Protein AF-A0A925B7S8-F1 (afdb_monomer_lite)

Sequence (198 aa):
WIGGLGAGPVTLLVLQPADHPNYRPFAVASGPEALVQRVAASCPTGVMVVTFHKDDVFAEPLKASIQHDFPNVVFPPQPLQSGLSELMVGLVDRVVTFSSNAGFTAMLQGTPVTTLGSARYSALADHLRTCERNGAAHRAIRRNLLAFFSNGYLNDLNRLLTVPGHFTACLARDGDRMDGYCDFERWTPGAAAAQLHV

Foldseek 3Di:
DLVPQDDWAEEEEEEEDLPPPLCVVPSPPDGVLVVLVVVLVVPLTAAYEYAYEAPRDDDPVSVVVSCVVRVSYDYDPPVCRYDNLLVCLLVGQAYEYAADVSQVSNLLVLRQYDHPGDHLCNQVSVVLVVCVVPVVVSVVVSVLVVVLCVLPLDDDPCCLVPPPDRVVVVVVVDPDDPSPSRRCNPDDSVVSVVVSVD

Radius of gyration: 18.53 Å; chains: 1; bounding box: 45×41×46 Å

pLDDT: mean 80.26, std 17.51, range [37.72, 97.88]

Structure (mmCIF, N/CA/C/O backbone):
data_AF-A0A925B7S8-F1
#
_entry.id   AF-A0A925B7S8-F1
#
loop_
_atom_site.group_PDB
_atom_site.id
_atom_site.type_symbol
_atom_site.label_atom_id
_atom_site.label_alt_id
_atom_site.label_comp_id
_atom_site.label_asym_id
_atom_site.label_entity_id
_atom_site.label_seq_id
_atom_site.pdbx_PDB_ins_code
_atom_site.Cartn_x
_atom_site.Cartn_y
_atom_site.Cartn_z
_atom_site.occupancy
_atom_site.B_iso_or_equiv
_atom_site.auth_seq_id
_atom_site.auth_comp_id
_atom_site.auth_asym_id
_atom_site.auth_atom_id
_atom_site.pdbx_PDB_model_num
ATOM 1 N N . TRP A 1 1 ? 3.255 -4.570 17.979 1.00 92.62 1 TRP A N 1
ATOM 2 C CA . TRP A 1 1 ? 2.372 -3.389 17.919 1.00 92.62 1 TRP A CA 1
ATOM 3 C C . TRP A 1 1 ? 1.125 -3.671 17.085 1.00 92.62 1 TRP A C 1
ATOM 5 O O . TRP A 1 1 ? 0.072 -3.745 17.695 1.00 92.62 1 TRP A O 1
ATOM 15 N N . ILE A 1 2 ? 1.222 -3.942 15.769 1.00 93.00 2 ILE A N 1
ATOM 16 C CA . ILE A 1 2 ? 0.045 -4.247 14.914 1.00 93.00 2 ILE A CA 1
ATOM 17 C C . ILE A 1 2 ? -0.831 -5.374 15.484 1.00 93.00 2 ILE A C 1
ATOM 19 O O . ILE A 1 2 ? -2.035 -5.198 15.608 1.00 93.00 2 ILE A O 1
ATOM 23 N N . GLY A 1 3 ? -0.232 -6.479 15.946 1.00 91.44 3 GLY A N 1
ATOM 24 C CA . GLY A 1 3 ? -0.983 -7.579 16.574 1.00 91.44 3 GLY A CA 1
ATOM 25 C C . GLY A 1 3 ? -1.747 -7.216 17.861 1.00 91.44 3 GLY A C 1
ATOM 26 O O . GLY A 1 3 ? -2.502 -8.037 18.361 1.00 91.44 3 GLY A O 1
ATOM 27 N N . GLY A 1 4 ? -1.558 -6.009 18.407 1.00 92.81 4 GLY A N 1
ATOM 28 C CA . GLY A 1 4 ? -2.318 -5.482 19.542 1.00 92.81 4 GLY A CA 1
ATOM 29 C C . GLY A 1 4 ? -3.489 -4.570 19.155 1.00 92.81 4 GLY A C 1
ATOM 30 O O . GLY A 1 4 ? -4.170 -4.084 20.051 1.00 92.81 4 GLY A O 1
ATOM 31 N N . LEU A 1 5 ? -3.729 -4.312 17.861 1.00 91.69 5 LEU A N 1
ATOM 32 C CA . LEU A 1 5 ? -4.772 -3.387 17.385 1.00 91.69 5 LEU A CA 1
ATOM 33 C C . LEU A 1 5 ? -6.197 -3.983 17.401 1.00 91.69 5 LEU A C 1
ATOM 35 O O . LEU A 1 5 ? -7.156 -3.271 17.119 1.00 91.69 5 LEU A O 1
ATOM 39 N N . GLY A 1 6 ? -6.351 -5.261 17.764 1.00 86.44 6 GLY A N 1
ATOM 40 C CA . GLY A 1 6 ? -7.643 -5.942 17.903 1.00 86.44 6 GLY A CA 1
ATOM 41 C C . GLY A 1 6 ? -7.849 -7.083 16.902 1.00 86.44 6 GLY A C 1
ATOM 42 O O . GLY A 1 6 ? -6.962 -7.410 16.122 1.00 86.44 6 GLY A O 1
ATOM 43 N N . ALA A 1 7 ? -9.029 -7.710 16.945 1.00 79.31 7 ALA A N 1
ATOM 44 C CA . ALA A 1 7 ? -9.360 -8.912 16.165 1.00 79.31 7 ALA A CA 1
ATOM 45 C C . ALA A 1 7 ? -9.930 -8.629 14.755 1.00 79.31 7 ALA A C 1
ATOM 47 O O . ALA A 1 7 ? -10.476 -9.526 14.117 1.00 79.31 7 ALA A O 1
ATOM 48 N N . GLY A 1 8 ? -9.858 -7.383 14.280 1.00 91.94 8 GLY A N 1
ATOM 49 C CA . GLY A 1 8 ? -10.389 -6.977 12.976 1.00 91.94 8 GLY A CA 1
ATOM 50 C C . GLY A 1 8 ? -9.332 -6.966 11.868 1.00 91.94 8 GLY A C 1
ATOM 51 O O . GLY A 1 8 ? -8.139 -6.984 12.167 1.00 91.94 8 GLY A O 1
ATOM 52 N N . PRO A 1 9 ? -9.758 -6.882 10.593 1.00 95.75 9 PRO A N 1
ATOM 53 C CA . PRO A 1 9 ? -8.829 -6.739 9.483 1.00 95.75 9 PRO A CA 1
ATOM 54 C C . PRO A 1 9 ? -8.049 -5.425 9.594 1.00 95.75 9 PRO A C 1
ATOM 56 O O . PRO A 1 9 ? -8.618 -4.377 9.913 1.00 95.75 9 PRO A O 1
ATOM 59 N N . VAL A 1 10 ? -6.758 -5.474 9.293 1.00 97.19 10 VAL A N 1
ATOM 60 C CA . VAL A 1 10 ? -5.848 -4.333 9.305 1.00 97.19 10 VAL A CA 1
ATOM 61 C C . VAL A 1 10 ? -5.552 -3.900 7.874 1.00 97.19 10 VAL A C 1
ATOM 63 O O . VAL A 1 10 ? -5.037 -4.664 7.058 1.00 97.19 10 VAL A O 1
ATOM 66 N N . THR A 1 11 ? -5.861 -2.645 7.570 1.00 97.69 11 THR A N 1
ATOM 67 C CA . THR A 1 11 ? -5.523 -1.991 6.304 1.00 97.69 11 THR A CA 1
ATOM 68 C C . THR A 1 11 ? -4.345 -1.057 6.521 1.00 97.69 11 THR A C 1
ATOM 70 O O . THR A 1 11 ? -4.421 -0.169 7.363 1.00 97.69 11 THR A O 1
ATOM 73 N N . LEU A 1 12 ? -3.273 -1.210 5.751 1.00 97.88 12 LEU A N 1
ATOM 74 C CA . LEU A 1 12 ? -2.170 -0.252 5.727 1.00 97.88 12 LEU A CA 1
ATOM 75 C C . LEU A 1 12 ? -2.395 0.773 4.615 1.00 97.88 12 LEU A C 1
ATOM 77 O O . LEU A 1 12 ? -2.345 0.418 3.440 1.00 97.88 12 LEU A O 1
ATOM 81 N N . LEU A 1 13 ? -2.607 2.037 4.970 1.00 97.44 13 LEU A N 1
ATOM 82 C CA . LEU A 1 13 ? -2.601 3.156 4.035 1.00 97.44 13 LEU A CA 1
ATOM 83 C C . LEU A 1 13 ? -1.202 3.775 3.985 1.00 97.44 13 LEU A C 1
ATOM 85 O O . LEU A 1 13 ? -0.749 4.373 4.960 1.00 97.44 13 LEU A O 1
ATOM 89 N N . VAL A 1 14 ? -0.545 3.661 2.832 1.00 96.38 14 VAL A N 1
ATOM 90 C CA . VAL A 1 14 ? 0.797 4.211 2.609 1.00 96.38 14 VAL A CA 1
ATOM 91 C C . VAL A 1 14 ? 0.699 5.533 1.858 1.00 96.38 14 VAL A C 1
ATOM 93 O O . VAL A 1 14 ? 0.420 5.543 0.652 1.00 96.38 14 VAL A O 1
ATOM 96 N N . LEU A 1 15 ? 0.954 6.633 2.569 1.00 94.44 15 LEU A N 1
ATOM 97 C CA . LEU A 1 15 ? 1.010 7.980 2.005 1.00 94.44 15 LEU A CA 1
ATOM 98 C C . LEU A 1 15 ? 2.371 8.254 1.345 1.00 94.44 15 LEU A C 1
ATOM 100 O O . LEU A 1 15 ? 3.395 7.681 1.716 1.00 94.44 15 LEU A O 1
ATOM 104 N N . GLN A 1 16 ? 2.372 9.148 0.358 1.00 89.31 16 GLN A N 1
ATOM 105 C CA . GLN A 1 16 ? 3.572 9.707 -0.273 1.00 89.31 16 GLN A CA 1
ATOM 106 C C . GLN A 1 16 ? 3.535 11.245 -0.151 1.00 89.31 16 GLN A C 1
ATOM 108 O O . GLN A 1 16 ? 2.485 11.777 0.231 1.00 89.31 16 GLN A O 1
ATOM 113 N N . PRO A 1 17 ? 4.633 11.956 -0.471 1.00 87.44 17 PRO A N 1
ATOM 114 C CA . PRO A 1 17 ? 4.663 13.415 -0.429 1.00 87.44 17 PRO A CA 1
ATOM 115 C C . PRO A 1 17 ? 3.527 14.025 -1.260 1.00 87.44 17 PRO A C 1
ATOM 117 O O . PRO A 1 17 ? 3.200 13.522 -2.339 1.00 87.44 17 PRO A O 1
ATOM 120 N N . ALA A 1 18 ? 2.925 15.113 -0.778 1.00 82.25 18 ALA A N 1
ATOM 121 C CA . ALA A 1 18 ? 1.794 15.759 -1.453 1.00 82.25 18 ALA A CA 1
ATOM 122 C C . ALA A 1 18 ? 2.158 16.318 -2.842 1.00 82.25 18 ALA A C 1
ATOM 124 O O . ALA A 1 18 ? 1.307 16.407 -3.727 1.00 82.25 18 ALA A O 1
ATOM 125 N N . ASP A 1 19 ? 3.426 16.676 -3.036 1.00 79.94 19 ASP A N 1
ATOM 126 C CA . ASP A 1 19 ? 4.000 17.192 -4.278 1.00 79.94 19 ASP A CA 1
ATOM 127 C C . ASP A 1 19 ? 4.479 16.085 -5.234 1.00 79.94 19 ASP A C 1
ATOM 129 O O . ASP A 1 19 ? 4.920 16.374 -6.352 1.00 79.94 19 ASP A O 1
ATOM 133 N N . HIS A 1 20 ? 4.365 14.811 -4.836 1.00 77.31 20 HIS A N 1
ATOM 134 C CA . HIS A 1 20 ? 4.830 13.692 -5.642 1.00 77.31 20 HIS A CA 1
ATOM 135 C C . HIS A 1 20 ? 4.123 13.685 -7.015 1.00 77.31 20 HIS A C 1
ATOM 137 O O . HIS A 1 20 ? 2.891 13.723 -7.067 1.00 77.31 20 HIS A O 1
ATOM 143 N N . PRO A 1 21 ? 4.845 13.570 -8.151 1.00 73.50 21 PRO A N 1
ATOM 144 C CA . PRO A 1 21 ? 4.262 13.694 -9.493 1.00 73.50 21 PRO A CA 1
ATOM 145 C C . PRO A 1 21 ? 3.065 12.776 -9.747 1.00 73.50 21 PRO A C 1
ATOM 147 O O . PRO A 1 21 ? 2.105 13.174 -10.401 1.00 73.50 21 PRO A O 1
ATOM 150 N N . ASN A 1 22 ? 3.095 11.572 -9.175 1.00 69.50 22 ASN A N 1
ATOM 151 C CA . ASN A 1 22 ? 2.003 10.610 -9.307 1.00 69.50 22 ASN A CA 1
ATOM 152 C C . ASN A 1 22 ? 0.708 11.096 -8.658 1.00 69.50 22 ASN A C 1
ATOM 154 O O . ASN A 1 22 ? -0.356 10.745 -9.143 1.00 69.50 22 ASN A O 1
ATOM 158 N N . TYR A 1 23 ? 0.763 11.950 -7.634 1.00 68.12 23 TYR A N 1
ATOM 159 C CA . TYR A 1 23 ? -0.445 12.523 -7.059 1.00 68.12 23 TYR A CA 1
ATOM 160 C C . TYR A 1 23 ? -1.114 13.517 -8.014 1.00 68.12 23 TYR A C 1
ATOM 162 O O . TYR A 1 23 ? -2.312 13.703 -7.880 1.00 68.12 23 TYR A O 1
ATOM 170 N N . ARG A 1 24 ? -0.427 14.117 -9.002 1.00 65.06 24 ARG A N 1
ATOM 171 C CA . ARG A 1 24 ? -0.949 15.230 -9.835 1.00 65.06 24 ARG A CA 1
ATOM 172 C C . ARG A 1 24 ? -2.362 15.050 -10.416 1.00 65.06 24 ARG A C 1
ATOM 174 O O . ARG A 1 24 ? -3.105 16.024 -10.364 1.00 65.06 24 ARG A O 1
ATOM 181 N N . PRO A 1 25 ? -2.793 13.873 -10.911 1.00 61.59 25 PRO A N 1
ATOM 182 C CA . PRO A 1 25 ? -4.165 13.694 -11.397 1.00 61.59 25 PRO A CA 1
ATOM 183 C C . PRO A 1 25 ? -5.234 13.788 -10.289 1.00 61.59 25 PRO A C 1
ATOM 185 O O . PRO A 1 25 ? -6.393 14.060 -10.579 1.00 61.59 25 PRO A O 1
ATOM 188 N N . PHE A 1 26 ? -4.849 13.582 -9.024 1.00 57.34 26 PHE A N 1
ATOM 189 C C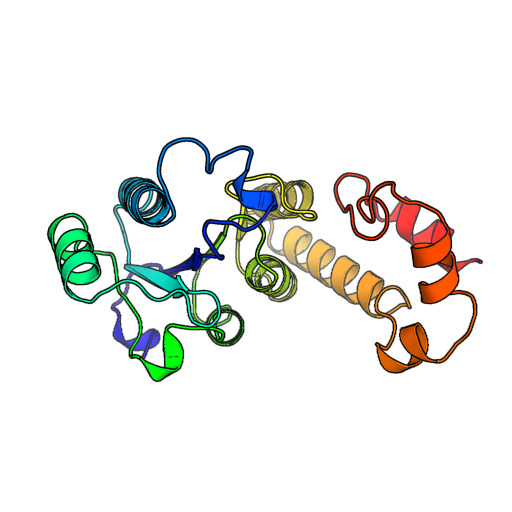A . PHE A 1 26 ? -5.709 13.625 -7.831 1.00 57.34 26 PHE A CA 1
ATOM 190 C C . PHE A 1 26 ? -5.383 14.780 -6.859 1.00 57.34 26 PHE A C 1
ATOM 192 O O . PHE A 1 26 ? -6.232 15.159 -6.056 1.00 57.34 26 PHE A O 1
ATOM 199 N N . ALA A 1 27 ? -4.168 15.333 -6.905 1.00 51.81 27 ALA A N 1
ATOM 200 C CA . ALA A 1 27 ? -3.621 16.300 -5.951 1.00 51.81 27 ALA A CA 1
ATOM 201 C C . ALA A 1 27 ? -4.224 17.690 -6.092 1.00 51.81 27 ALA A C 1
ATOM 203 O O . ALA A 1 27 ? -4.135 18.472 -5.153 1.00 51.81 27 ALA A O 1
ATOM 204 N N . VAL A 1 28 ? -4.845 18.008 -7.229 1.00 50.12 28 VAL A N 1
ATOM 205 C CA . VAL A 1 28 ? -5.298 19.380 -7.487 1.00 50.12 28 VAL A CA 1
ATOM 206 C C . VAL A 1 28 ? -6.435 19.810 -6.544 1.00 50.12 28 VAL A C 1
ATOM 208 O O . VAL A 1 28 ? -6.689 21.004 -6.446 1.00 50.12 28 VAL A O 1
ATOM 211 N N . ALA A 1 29 ? -7.081 18.902 -5.793 1.00 57.12 29 ALA A N 1
ATOM 212 C CA . ALA A 1 29 ? -8.242 19.281 -4.980 1.00 57.12 29 ALA A CA 1
ATOM 213 C C . ALA A 1 29 ? -8.144 19.110 -3.450 1.00 57.12 29 ALA A C 1
ATOM 215 O O . ALA A 1 29 ? -8.884 19.816 -2.771 1.00 57.12 29 ALA A O 1
ATOM 216 N N . SER A 1 30 ? -7.337 18.201 -2.869 1.00 69.38 30 SER A N 1
ATOM 217 C CA . SER A 1 30 ? -7.646 17.806 -1.472 1.00 69.38 30 SER A CA 1
ATOM 218 C C . SER A 1 30 ? -6.530 17.271 -0.548 1.00 69.38 30 SER A C 1
ATOM 220 O O . SER A 1 30 ? -6.845 16.873 0.567 1.00 69.38 30 SER A O 1
ATOM 222 N N . GLY A 1 31 ? -5.255 17.246 -0.950 1.00 84.12 31 GLY A N 1
ATOM 223 C CA . GLY A 1 31 ? -4.144 16.869 -0.048 1.00 84.12 31 GLY A CA 1
ATOM 224 C C . GLY A 1 31 ? -4.143 15.408 0.475 1.00 84.12 31 GLY A C 1
ATOM 225 O O . GLY A 1 31 ? -5.063 14.627 0.194 1.00 84.12 31 GLY A O 1
ATOM 226 N N . PRO A 1 32 ? -3.085 14.976 1.198 1.00 88.31 32 PRO A N 1
ATOM 227 C CA . PRO A 1 32 ? -3.001 13.641 1.808 1.00 88.31 32 PRO A CA 1
ATOM 228 C C . PRO A 1 32 ? -4.044 13.385 2.907 1.00 88.31 32 PRO A C 1
ATOM 230 O O . PRO A 1 32 ? -4.465 12.248 3.107 1.00 88.31 32 PRO A O 1
ATOM 233 N N . GLU A 1 33 ? -4.497 14.416 3.612 1.00 91.88 33 GLU A N 1
ATOM 234 C CA . GLU A 1 33 ? -5.500 14.331 4.673 1.00 91.88 33 GLU A CA 1
ATOM 235 C C . GLU A 1 33 ? -6.867 13.884 4.142 1.00 91.88 33 GLU A C 1
ATOM 237 O O . GLU A 1 33 ? -7.449 12.936 4.675 1.00 91.88 33 GLU A O 1
ATOM 242 N N . ALA A 1 34 ? -7.343 14.449 3.028 1.00 90.00 34 ALA A N 1
ATOM 243 C CA . ALA A 1 34 ? -8.596 14.000 2.425 1.00 90.00 34 ALA A CA 1
ATOM 244 C C . ALA A 1 34 ? -8.479 12.588 1.841 1.00 90.00 34 ALA A C 1
ATOM 246 O O . ALA A 1 34 ? -9.476 11.873 1.719 1.00 90.00 34 ALA A O 1
ATOM 247 N N . LEU A 1 35 ? -7.265 12.153 1.481 1.00 89.69 35 LEU A N 1
ATOM 248 C CA . LEU A 1 35 ? -7.021 10.764 1.107 1.00 89.69 35 LEU A CA 1
ATOM 249 C C . LEU A 1 35 ? -7.276 9.835 2.295 1.00 89.69 35 LEU A C 1
ATOM 251 O O . LEU A 1 35 ? -8.009 8.862 2.136 1.00 89.69 35 LEU A O 1
ATOM 255 N N . VAL A 1 36 ? -6.731 10.161 3.472 1.00 94.75 36 VAL A N 1
ATOM 256 C CA . VAL A 1 36 ? -6.973 9.395 4.702 1.00 94.75 36 VAL A CA 1
ATOM 257 C C . VAL A 1 36 ? -8.465 9.336 5.005 1.00 94.75 36 VAL A C 1
ATOM 259 O O . VAL A 1 36 ? -9.000 8.243 5.155 1.00 94.75 36 VAL A O 1
ATOM 262 N N . GLN A 1 37 ? -9.154 10.478 5.011 1.00 94.19 37 GLN A N 1
ATOM 263 C CA . GLN A 1 37 ? -10.590 10.545 5.310 1.00 94.19 37 GLN A CA 1
ATOM 264 C C . GLN A 1 37 ? -11.429 9.716 4.325 1.00 94.19 37 GLN A C 1
ATOM 266 O O . GLN A 1 37 ? -12.294 8.939 4.727 1.00 94.19 37 GLN A O 1
ATOM 271 N N . ARG A 1 38 ? -11.138 9.812 3.023 1.00 91.88 38 ARG A N 1
ATOM 272 C CA . ARG A 1 38 ? -11.833 9.043 1.981 1.00 91.88 38 ARG A CA 1
ATOM 273 C C . ARG A 1 38 ? -11.619 7.537 2.124 1.00 91.88 38 ARG A C 1
ATOM 275 O O . ARG A 1 38 ? -12.576 6.776 1.993 1.00 91.88 38 ARG A O 1
ATOM 282 N N . VAL A 1 39 ? -10.386 7.092 2.379 1.00 93.38 39 VAL A N 1
ATOM 283 C CA . VAL A 1 39 ? -10.109 5.659 2.567 1.00 93.38 39 VAL A CA 1
ATOM 284 C C . VAL A 1 39 ? -10.735 5.168 3.873 1.00 93.38 39 VAL A C 1
ATOM 286 O O . VAL A 1 39 ? -11.379 4.120 3.860 1.00 93.38 39 VAL A O 1
ATOM 289 N N . ALA A 1 40 ? -10.649 5.949 4.954 1.00 94.94 40 ALA A N 1
ATOM 290 C CA . ALA A 1 40 ? -11.286 5.642 6.234 1.00 94.94 40 ALA A CA 1
ATOM 291 C C . ALA A 1 40 ? -12.798 5.426 6.078 1.00 94.94 40 ALA A C 1
ATOM 293 O O . ALA A 1 40 ? -13.320 4.405 6.524 1.00 94.94 40 ALA A O 1
ATOM 294 N N . ALA A 1 41 ? -13.480 6.324 5.357 1.00 92.88 41 ALA A N 1
ATOM 295 C CA . ALA A 1 41 ? -14.909 6.219 5.066 1.00 92.88 41 ALA A CA 1
ATOM 296 C C . ALA A 1 41 ? -15.275 4.957 4.258 1.00 92.88 41 ALA A C 1
ATOM 298 O O . ALA A 1 41 ? -16.359 4.405 4.423 1.00 92.88 41 ALA A O 1
ATOM 299 N N . SER A 1 42 ? -14.368 4.472 3.402 1.00 89.75 42 SER A N 1
ATOM 300 C CA . SER A 1 42 ? -14.564 3.241 2.618 1.00 89.75 42 SER A CA 1
ATOM 301 C C . SER A 1 42 ? -14.259 1.947 3.387 1.00 89.75 42 SER A C 1
ATOM 303 O O . SER A 1 42 ? -14.580 0.858 2.910 1.00 89.75 42 SER A O 1
ATOM 305 N N . CYS A 1 43 ? -13.647 2.053 4.569 1.00 87.25 43 CYS A N 1
ATOM 306 C CA . CYS A 1 43 ? -13.231 0.928 5.406 1.00 87.25 43 CYS A CA 1
ATOM 307 C C . CYS A 1 43 ? -13.831 1.038 6.824 1.00 87.25 43 CYS A C 1
ATOM 309 O O . CYS A 1 43 ? -13.075 1.088 7.795 1.00 87.25 43 CYS A O 1
ATOM 311 N N . PRO A 1 44 ? -15.172 1.055 6.983 1.00 83.62 44 PRO A N 1
ATOM 312 C CA . PRO A 1 44 ? -15.809 1.282 8.287 1.00 83.62 44 PRO A CA 1
ATOM 313 C C . PRO A 1 44 ? -15.575 0.144 9.295 1.00 83.62 44 PRO A C 1
ATOM 315 O O . PRO A 1 44 ? -15.840 0.301 10.482 1.00 83.62 44 PRO A O 1
ATOM 318 N N . THR A 1 45 ? -15.092 -1.012 8.835 1.00 88.69 45 THR A N 1
ATOM 319 C CA . THR A 1 45 ? -14.788 -2.180 9.668 1.00 88.69 45 THR A CA 1
ATOM 320 C C . THR A 1 45 ? -13.285 -2.424 9.734 1.00 88.69 45 THR A C 1
ATOM 322 O O . THR A 1 45 ? -12.617 -2.386 8.700 1.00 88.69 45 THR A O 1
ATOM 325 N N . GLY A 1 46 ? -12.776 -2.791 10.911 1.00 93.94 46 GLY A N 1
ATOM 326 C CA . GLY A 1 46 ? -11.355 -3.079 11.119 1.00 93.94 46 GLY A CA 1
ATOM 327 C C . GLY A 1 46 ? -10.552 -1.844 11.518 1.00 93.94 46 GLY A C 1
ATOM 328 O O . GLY A 1 46 ? -11.117 -0.868 12.004 1.00 93.94 46 GLY A O 1
ATOM 329 N N . VAL A 1 47 ? -9.234 -1.909 11.337 1.00 96.69 47 VAL A N 1
ATOM 330 C CA . VAL A 1 47 ? -8.298 -0.832 11.691 1.00 96.69 47 VAL A CA 1
ATOM 331 C C . VAL A 1 47 ? -7.548 -0.375 10.448 1.00 96.69 47 VAL A C 1
ATOM 333 O O . VAL A 1 47 ? -7.023 -1.198 9.698 1.00 96.69 47 VAL A O 1
ATOM 336 N N . MET A 1 48 ? -7.458 0.936 10.240 1.00 97.69 48 MET A N 1
ATOM 337 C CA . MET A 1 48 ? -6.618 1.526 9.204 1.00 97.69 48 MET A CA 1
ATOM 338 C C . MET A 1 48 ? -5.362 2.132 9.828 1.00 97.69 48 MET A C 1
ATOM 340 O O . MET A 1 48 ? -5.424 3.141 10.525 1.00 97.69 48 MET A O 1
ATOM 344 N N . VAL A 1 49 ? -4.212 1.530 9.545 1.00 97.69 49 VAL A N 1
ATOM 345 C CA . VAL A 1 49 ? -2.895 2.037 9.928 1.00 97.69 49 VAL A CA 1
ATOM 346 C C . VAL A 1 49 ? -2.397 2.989 8.848 1.00 97.69 49 VAL A C 1
ATOM 348 O O . VAL A 1 49 ? -2.307 2.597 7.688 1.00 97.69 49 VAL A O 1
ATOM 351 N N . VAL A 1 50 ? -2.052 4.222 9.214 1.00 97.69 50 VAL A N 1
ATOM 352 C CA . VAL A 1 50 ? -1.557 5.234 8.266 1.00 97.69 50 VAL A CA 1
ATOM 353 C C . VAL A 1 50 ? -0.059 5.441 8.451 1.00 97.69 50 VAL A C 1
ATOM 355 O O . VAL A 1 50 ? 0.381 5.852 9.525 1.00 97.69 50 VAL A O 1
ATOM 358 N N . THR A 1 51 ? 0.723 5.187 7.405 1.00 97.38 51 THR A N 1
ATOM 359 C CA . THR A 1 51 ? 2.163 5.470 7.371 1.00 97.38 51 THR A CA 1
ATOM 360 C C . THR A 1 51 ? 2.485 6.575 6.377 1.00 97.38 51 THR A C 1
ATOM 362 O O . THR A 1 51 ? 1.781 6.796 5.389 1.00 97.38 51 THR A O 1
ATOM 365 N N . PHE A 1 52 ? 3.582 7.269 6.648 1.00 95.56 52 PHE A N 1
ATOM 366 C CA . PHE A 1 52 ? 4.056 8.411 5.888 1.00 95.56 52 PHE A CA 1
ATOM 367 C C . PHE A 1 52 ? 5.328 8.059 5.121 1.00 95.56 52 PHE A C 1
ATOM 369 O O . PHE A 1 52 ? 6.118 7.188 5.511 1.00 95.56 52 PHE A O 1
ATOM 376 N N . HIS A 1 53 ? 5.559 8.798 4.044 1.00 91.06 53 HIS A N 1
ATOM 377 C CA . HIS A 1 53 ? 6.884 8.890 3.458 1.00 91.06 53 HIS A CA 1
ATOM 378 C C . HIS A 1 53 ? 7.841 9.626 4.417 1.00 91.06 53 HIS A C 1
ATOM 380 O O . HIS A 1 53 ? 7.416 10.192 5.433 1.00 91.06 53 HIS A O 1
ATOM 386 N N . LYS A 1 54 ? 9.148 9.519 4.156 1.00 87.00 54 LYS A N 1
ATOM 387 C CA . LYS A 1 54 ? 10.195 10.098 4.999 1.00 87.00 54 LYS A CA 1
ATOM 388 C C . LYS A 1 54 ? 9.936 11.598 5.194 1.00 87.00 54 LYS A C 1
ATOM 390 O O . LYS A 1 54 ? 9.818 12.311 4.209 1.00 87.00 54 LYS A O 1
ATOM 395 N N . ASP A 1 55 ? 9.853 12.029 6.451 1.00 81.81 55 ASP A N 1
ATOM 396 C CA . ASP A 1 55 ? 9.694 13.429 6.878 1.00 81.81 55 ASP A CA 1
ATOM 397 C C . ASP A 1 55 ? 8.303 14.076 6.622 1.00 81.81 55 ASP A C 1
ATOM 399 O O . ASP A 1 55 ? 8.077 15.206 7.046 1.00 81.81 55 ASP A O 1
ATOM 403 N N . ASP A 1 56 ? 7.320 13.348 6.067 1.00 87.75 56 ASP A N 1
ATOM 404 C CA . ASP A 1 56 ? 5.984 13.874 5.688 1.00 87.75 56 ASP A CA 1
ATOM 405 C C . ASP A 1 56 ? 4.877 13.653 6.740 1.00 87.75 56 ASP A C 1
ATOM 407 O O . ASP A 1 56 ? 3.715 13.385 6.424 1.00 87.75 56 ASP A O 1
ATOM 411 N N . VAL A 1 57 ? 5.224 13.694 8.023 1.00 91.31 57 VAL A N 1
ATOM 412 C CA . VAL A 1 57 ? 4.299 13.323 9.104 1.00 91.31 57 VAL A CA 1
ATOM 413 C C . VAL A 1 57 ? 3.305 14.451 9.405 1.00 91.31 57 VAL A C 1
ATOM 415 O O . VAL A 1 57 ? 3.690 15.606 9.569 1.00 91.31 57 VAL A O 1
ATOM 418 N N . PHE A 1 58 ? 2.020 14.118 9.570 1.00 94.56 58 PHE A N 1
ATOM 419 C CA . PHE A 1 58 ? 1.023 15.089 10.037 1.00 94.56 58 PHE A CA 1
ATOM 420 C C . PHE A 1 58 ? 1.340 15.635 11.434 1.00 94.56 58 PHE A C 1
ATOM 422 O O . PHE A 1 58 ? 1.809 14.912 12.317 1.00 94.56 58 PHE A O 1
ATOM 429 N N . ALA A 1 59 ? 0.990 16.899 11.665 1.00 94.75 59 ALA A N 1
ATOM 430 C CA . ALA A 1 59 ? 1.002 17.472 13.003 1.00 94.75 59 ALA A CA 1
ATOM 431 C C . ALA A 1 59 ? -0.014 16.757 13.917 1.00 94.75 59 ALA A C 1
ATOM 433 O O . ALA A 1 59 ? -1.091 16.353 13.472 1.00 94.75 59 ALA A O 1
ATOM 434 N N . GLU A 1 60 ? 0.301 16.643 15.209 1.00 95.75 60 GLU A N 1
ATOM 435 C CA . GLU A 1 60 ? -0.552 15.955 16.192 1.00 95.75 60 GLU A CA 1
ATOM 436 C C . GLU A 1 60 ? -2.000 16.482 16.262 1.00 95.75 60 GLU A C 1
ATOM 438 O O . GLU A 1 60 ? -2.910 15.654 16.313 1.00 95.75 60 GLU A O 1
ATOM 443 N N . PRO A 1 61 ? -2.280 17.803 16.171 1.00 97.62 61 PRO A N 1
ATOM 444 C CA . PRO A 1 61 ? -3.662 18.290 16.147 1.00 97.62 61 PRO A CA 1
ATOM 445 C C . PRO A 1 61 ? -4.481 17.746 14.969 1.00 97.62 61 PRO A C 1
ATOM 447 O O . PRO A 1 61 ? -5.652 17.410 15.132 1.00 97.62 61 PRO A O 1
ATOM 450 N N . LEU A 1 62 ? -3.862 17.607 13.791 1.00 96.44 62 LEU A N 1
ATOM 451 C CA . LEU A 1 62 ? -4.526 17.051 12.612 1.00 96.44 62 LEU A CA 1
ATOM 452 C C . LEU A 1 62 ? -4.778 15.547 12.779 1.00 96.44 62 LEU A C 1
ATOM 454 O O . LEU A 1 62 ? -5.867 15.073 12.458 1.00 96.44 62 LEU A O 1
ATOM 458 N N . LYS A 1 63 ? -3.809 14.802 13.331 1.00 97.50 63 LYS A N 1
ATOM 459 C CA . LYS A 1 63 ? -3.988 13.377 13.657 1.00 97.50 63 LYS A CA 1
ATOM 460 C C . LYS A 1 63 ? -5.161 13.177 14.613 1.00 97.50 63 LYS A C 1
ATOM 462 O O . LYS A 1 63 ? -6.044 12.377 14.321 1.00 97.50 63 LYS A O 1
ATOM 467 N N . ALA A 1 64 ? -5.201 13.946 15.701 1.00 97.38 64 ALA A N 1
ATOM 468 C CA . ALA A 1 64 ? -6.272 13.880 16.690 1.00 97.38 64 ALA A CA 1
ATOM 469 C C . ALA A 1 64 ? -7.647 14.184 16.073 1.00 97.38 64 ALA A C 1
ATOM 471 O O . ALA A 1 64 ? -8.604 13.465 16.346 1.00 97.38 64 ALA A O 1
ATOM 472 N N . SER A 1 65 ? -7.736 15.192 15.196 1.00 97.75 65 SER A N 1
ATOM 473 C CA . SER A 1 65 ? -8.974 15.505 14.470 1.00 97.75 65 SER A CA 1
ATOM 474 C C . SER A 1 65 ? -9.429 14.343 13.584 1.00 97.75 65 SER A C 1
ATOM 476 O O . SER A 1 65 ? -10.587 13.948 13.643 1.00 97.75 65 SER A O 1
ATOM 478 N N . ILE A 1 66 ? -8.521 13.745 12.804 1.00 97.06 66 ILE A N 1
ATOM 479 C CA . ILE A 1 66 ? -8.852 12.597 11.945 1.00 97.06 66 ILE A CA 1
ATOM 480 C C . ILE A 1 66 ? -9.319 11.402 12.786 1.00 97.06 66 ILE A C 1
ATOM 482 O O . ILE A 1 66 ? -10.279 10.742 12.410 1.00 97.06 66 ILE A O 1
ATOM 486 N N . GLN A 1 67 ? -8.671 11.117 13.918 1.00 97.12 67 GLN A N 1
ATOM 487 C CA . GLN A 1 67 ? -9.054 9.997 14.787 1.00 97.12 67 GLN A CA 1
ATOM 488 C C . GLN A 1 67 ? -10.373 10.234 15.526 1.00 97.12 67 GLN A C 1
ATOM 490 O O . GLN A 1 67 ? -11.062 9.271 15.856 1.00 97.12 67 GLN A O 1
ATOM 495 N N . HIS A 1 68 ? -10.730 11.493 15.787 1.00 97.12 68 HIS A N 1
ATOM 496 C CA . HIS A 1 68 ? -12.040 11.842 16.326 1.00 97.12 68 HIS A CA 1
ATOM 497 C C . HIS A 1 68 ? -13.153 11.490 15.331 1.00 97.12 68 HIS A C 1
ATOM 499 O O . HIS A 1 68 ? -14.107 10.806 15.699 1.00 97.12 68 HIS A O 1
ATOM 505 N N . ASP A 1 69 ? -12.991 11.898 14.071 1.00 96.94 69 ASP A N 1
ATOM 506 C CA . ASP A 1 69 ? -13.975 11.650 13.011 1.00 96.94 69 ASP A CA 1
ATOM 507 C C . ASP A 1 69 ? -13.976 10.182 12.547 1.00 96.94 69 ASP A C 1
ATOM 509 O O . ASP A 1 69 ? -15.012 9.636 12.163 1.00 96.94 69 ASP A O 1
ATOM 513 N N . PHE A 1 70 ? -12.813 9.525 12.606 1.00 96.75 70 PHE A N 1
ATOM 514 C CA . PHE A 1 70 ? -12.596 8.149 12.164 1.00 96.75 70 PHE A CA 1
ATOM 515 C C . PHE A 1 70 ? -11.837 7.338 13.235 1.00 96.75 70 PHE A C 1
ATOM 517 O O . PHE A 1 70 ? -10.623 7.138 13.123 1.00 96.75 70 PHE A O 1
ATOM 524 N N . PRO A 1 71 ? -12.531 6.809 14.264 1.00 95.50 71 PRO A N 1
ATOM 525 C CA . PRO A 1 71 ? -11.899 6.088 15.381 1.00 95.50 71 PRO A CA 1
ATOM 526 C C . PRO A 1 71 ? -11.155 4.802 14.993 1.00 95.50 71 PRO A C 1
ATOM 528 O O . PRO A 1 71 ? -10.358 4.281 15.769 1.00 95.50 71 PRO A O 1
ATOM 531 N N . ASN A 1 72 ? -11.413 4.271 13.796 1.00 95.00 72 ASN A N 1
ATOM 532 C CA . ASN A 1 72 ? -10.701 3.132 13.216 1.00 95.00 72 ASN A CA 1
ATOM 533 C C . ASN A 1 72 ? -9.331 3.508 12.624 1.00 95.00 72 ASN A C 1
ATOM 535 O O . ASN A 1 72 ? -8.574 2.615 12.237 1.00 95.00 72 ASN A O 1
ATOM 539 N N . VAL A 1 73 ? -9.005 4.800 12.523 1.00 97.38 73 VAL A N 1
ATOM 540 C CA . VAL A 1 73 ? -7.717 5.285 12.022 1.00 97.38 73 VAL A CA 1
ATOM 541 C C . VAL A 1 73 ? -6.692 5.303 13.143 1.00 97.38 73 VAL A C 1
ATOM 543 O O . VAL A 1 73 ? -6.892 5.884 14.210 1.00 97.38 73 VAL A O 1
ATOM 546 N N . VAL A 1 74 ? -5.547 4.686 12.882 1.00 97.19 74 VAL A N 1
ATOM 547 C CA . VAL A 1 74 ? -4.446 4.595 13.831 1.00 97.19 74 VAL A CA 1
ATOM 548 C C . VAL A 1 74 ? -3.164 5.074 13.168 1.00 97.19 74 VAL A C 1
ATOM 550 O O . VAL A 1 74 ? -2.740 4.569 12.128 1.00 97.19 74 VAL A O 1
ATOM 553 N N . PHE A 1 75 ? -2.504 6.027 13.818 1.00 97.44 75 PHE A N 1
ATOM 554 C CA . PHE A 1 75 ? -1.139 6.409 13.487 1.00 97.44 75 PHE A CA 1
ATOM 555 C C . PHE A 1 75 ? -0.164 5.541 14.307 1.00 97.44 75 PHE A C 1
ATOM 557 O O . PHE A 1 75 ? -0.340 5.428 15.524 1.00 97.44 75 PHE A O 1
ATOM 564 N N . PRO A 1 76 ? 0.848 4.905 13.684 1.00 96.06 76 PRO A N 1
ATOM 565 C CA . PRO A 1 76 ? 1.875 4.138 14.393 1.00 96.06 76 PRO A CA 1
ATOM 566 C C . PRO A 1 76 ? 2.599 4.954 15.468 1.00 96.06 76 PRO A C 1
ATOM 568 O O . PRO A 1 76 ? 2.545 6.177 15.439 1.00 96.06 76 PRO A O 1
ATOM 571 N N . PRO A 1 77 ? 3.339 4.343 16.403 1.00 94.44 77 PRO A N 1
ATOM 572 C CA . PRO A 1 77 ? 4.277 5.094 17.237 1.00 94.44 77 PRO A CA 1
ATOM 573 C C . PRO A 1 77 ? 5.373 5.734 16.372 1.00 94.44 77 PRO A C 1
ATOM 575 O O . PRO A 1 77 ? 5.736 5.180 15.335 1.00 94.44 77 PRO A O 1
ATOM 578 N N . GLN A 1 78 ? 5.927 6.871 16.808 1.00 90.75 78 GLN A N 1
ATOM 579 C CA . GLN A 1 78 ? 6.845 7.710 16.019 1.00 90.75 78 GLN A CA 1
ATOM 580 C C . GLN A 1 78 ? 7.945 6.938 15.254 1.00 90.75 78 GLN A C 1
ATOM 582 O O . GLN A 1 78 ? 8.098 7.207 14.063 1.00 90.75 78 GLN A O 1
ATOM 587 N N . PRO A 1 79 ? 8.649 5.939 15.837 1.00 91.38 79 PRO A N 1
ATOM 588 C CA . PRO A 1 79 ? 9.702 5.217 15.117 1.00 91.38 79 PRO A CA 1
ATOM 589 C C . PRO A 1 79 ? 9.206 4.430 13.902 1.00 91.38 79 PRO A C 1
ATOM 591 O O . PRO A 1 79 ? 10.006 4.056 13.060 1.00 91.38 79 PRO A O 1
ATOM 594 N N . LEU A 1 80 ? 7.905 4.148 13.833 1.00 92.94 80 LEU A N 1
ATOM 595 C CA . LEU A 1 80 ? 7.261 3.348 12.798 1.00 92.94 80 LEU A CA 1
ATOM 596 C C . LEU A 1 80 ? 6.387 4.183 11.849 1.00 92.94 80 LEU A C 1
ATOM 598 O O . LEU A 1 80 ? 5.842 3.635 10.895 1.00 92.94 80 LEU A O 1
ATOM 602 N N . GLN A 1 81 ? 6.209 5.484 12.112 1.00 93.00 81 GLN A N 1
ATOM 603 C CA . GLN A 1 81 ? 5.291 6.326 11.338 1.00 93.00 81 GLN A CA 1
ATOM 604 C C . GLN A 1 81 ? 5.807 6.621 9.929 1.00 93.00 81 GLN A C 1
ATOM 606 O O . GLN A 1 81 ? 4.996 6.757 9.018 1.00 93.00 81 GLN A O 1
ATOM 611 N N . SER A 1 82 ? 7.122 6.749 9.742 1.00 92.94 82 SER A N 1
ATOM 612 C CA . SER A 1 82 ? 7.702 7.334 8.531 1.00 92.94 82 SER A CA 1
ATOM 613 C C . SER A 1 82 ? 8.813 6.466 7.949 1.00 92.94 82 SER A C 1
ATOM 615 O O . SER A 1 82 ? 9.687 5.993 8.672 1.00 92.94 82 SER A O 1
ATOM 617 N N . GLY A 1 83 ? 8.763 6.244 6.633 1.00 89.62 83 GLY A N 1
ATOM 618 C CA . GLY A 1 83 ? 9.835 5.584 5.878 1.00 89.62 83 GLY A CA 1
ATOM 619 C C . GLY A 1 83 ? 10.002 4.079 6.126 1.00 89.62 83 GLY A C 1
ATOM 620 O O . GLY A 1 83 ? 10.976 3.507 5.652 1.00 89.62 83 GLY A O 1
ATOM 621 N N . LEU A 1 84 ? 9.078 3.438 6.855 1.00 93.12 84 LEU A N 1
ATOM 622 C CA . LEU A 1 84 ? 9.156 2.018 7.241 1.00 93.12 84 LEU A CA 1
ATOM 623 C C . LEU A 1 84 ? 7.905 1.206 6.863 1.00 93.12 84 LEU A C 1
ATOM 625 O O . LEU A 1 84 ? 7.622 0.168 7.464 1.00 93.12 84 LEU A O 1
ATOM 629 N N . SER A 1 85 ? 7.141 1.668 5.872 1.00 95.62 85 SER A N 1
ATOM 630 C CA . SER A 1 85 ? 5.881 1.028 5.465 1.00 95.62 85 SER A CA 1
ATOM 631 C C . SER A 1 85 ? 6.083 -0.429 5.039 1.00 95.62 85 SER A C 1
ATOM 633 O O . SER A 1 85 ? 5.284 -1.297 5.379 1.00 95.62 85 SER A O 1
ATOM 635 N N . GLU A 1 86 ? 7.184 -0.717 4.346 1.00 94.69 86 GLU A N 1
ATOM 636 C CA . GLU A 1 86 ? 7.561 -2.036 3.838 1.00 94.69 86 GLU A CA 1
ATOM 637 C C . GLU A 1 86 ? 7.687 -3.087 4.950 1.00 94.69 86 GLU A C 1
ATOM 639 O O . GLU A 1 86 ? 7.371 -4.255 4.727 1.00 94.69 86 GLU A O 1
ATOM 644 N N . LEU A 1 87 ? 8.096 -2.681 6.159 1.00 93.38 87 LEU A N 1
ATOM 645 C CA . LEU A 1 87 ? 8.229 -3.584 7.307 1.00 93.38 87 LEU A CA 1
ATOM 646 C C . LEU A 1 87 ? 6.870 -4.037 7.860 1.00 93.38 87 LEU A C 1
ATOM 648 O O . LEU A 1 87 ? 6.792 -5.057 8.542 1.00 93.38 87 LEU A O 1
ATOM 652 N N . MET A 1 88 ? 5.802 -3.287 7.581 1.00 95.25 88 MET A N 1
ATOM 653 C CA . MET A 1 88 ? 4.450 -3.583 8.065 1.00 95.25 88 MET A CA 1
ATOM 654 C C . MET A 1 88 ? 3.639 -4.445 7.104 1.00 95.25 88 MET A C 1
ATOM 656 O O . MET A 1 88 ? 2.647 -5.039 7.513 1.00 95.25 88 MET A O 1
ATOM 660 N N . VAL A 1 89 ? 4.044 -4.528 5.838 1.00 95.12 89 VAL A N 1
ATOM 661 C CA . VAL A 1 89 ? 3.276 -5.170 4.762 1.00 95.12 89 VAL A CA 1
ATOM 662 C C . VAL A 1 89 ? 2.901 -6.624 5.072 1.00 95.12 89 VAL A C 1
ATOM 664 O O . VAL A 1 89 ? 1.777 -7.040 4.798 1.00 95.12 89 VAL A O 1
ATOM 667 N N . GLY A 1 90 ? 3.814 -7.387 5.675 1.00 92.88 90 GLY A N 1
ATOM 668 C CA . GLY A 1 90 ? 3.579 -8.789 6.040 1.00 92.88 90 GLY A CA 1
ATOM 669 C C . GLY A 1 90 ? 2.736 -8.984 7.304 1.00 92.88 90 GLY A C 1
ATOM 670 O O . GLY A 1 90 ? 2.510 -10.118 7.715 1.00 92.88 90 GLY A O 1
ATOM 671 N N . LEU A 1 91 ? 2.318 -7.893 7.951 1.00 95.50 91 LEU A N 1
ATOM 672 C CA . LEU A 1 91 ? 1.585 -7.893 9.219 1.00 95.50 91 LEU A CA 1
ATOM 673 C C . LEU A 1 91 ? 0.153 -7.364 9.073 1.00 95.50 91 LEU A C 1
ATOM 675 O O . LEU A 1 91 ? -0.543 -7.237 10.078 1.00 95.50 91 LEU A O 1
ATOM 679 N N . VAL A 1 92 ? -0.267 -7.015 7.856 1.00 96.94 92 VAL A N 1
ATOM 680 C CA . VAL A 1 92 ? -1.579 -6.431 7.561 1.00 96.94 92 VAL A CA 1
ATOM 681 C C . VAL A 1 92 ? -2.329 -7.274 6.537 1.00 96.94 92 VAL A C 1
ATOM 683 O O . VAL A 1 92 ? -1.723 -7.981 5.735 1.00 96.94 92 VAL A O 1
ATOM 686 N N . ASP A 1 93 ? -3.655 -7.174 6.534 1.00 95.19 93 ASP A N 1
ATOM 687 C CA . ASP A 1 93 ? -4.514 -7.952 5.637 1.00 95.19 93 ASP A CA 1
ATOM 688 C C . ASP A 1 93 ? -4.592 -7.360 4.230 1.00 95.19 93 ASP A C 1
ATOM 690 O O . ASP A 1 93 ? -4.921 -8.060 3.274 1.00 95.19 93 ASP A O 1
ATOM 694 N N . ARG A 1 94 ? -4.338 -6.055 4.090 1.00 95.94 94 ARG A N 1
ATOM 695 C CA . ARG A 1 94 ? -4.303 -5.361 2.799 1.00 95.94 94 ARG A CA 1
ATOM 696 C C . ARG A 1 94 ? -3.507 -4.066 2.863 1.00 95.94 94 ARG A C 1
ATOM 698 O O . ARG A 1 94 ? -3.394 -3.439 3.916 1.00 95.94 94 ARG A O 1
ATOM 705 N N . VAL A 1 95 ? -3.040 -3.627 1.703 1.00 97.06 95 VAL A N 1
ATOM 706 C CA . VAL A 1 95 ? -2.368 -2.346 1.502 1.00 97.06 95 VAL A CA 1
ATOM 707 C C . VAL A 1 95 ? -3.188 -1.477 0.556 1.00 97.06 95 VAL A C 1
ATOM 709 O O . VAL A 1 95 ? -3.626 -1.910 -0.508 1.00 97.06 95 VAL A O 1
ATOM 712 N N . VAL A 1 96 ? -3.375 -0.220 0.933 1.00 96.12 96 VAL A N 1
ATOM 713 C CA . VAL A 1 96 ? -3.898 0.835 0.073 1.00 96.12 96 VAL A CA 1
ATOM 714 C C . VAL A 1 96 ? -2.776 1.839 -0.139 1.00 96.12 96 VAL A C 1
ATOM 716 O O . VAL A 1 96 ? -2.126 2.282 0.806 1.00 96.12 96 VAL A O 1
ATOM 719 N N . THR A 1 97 ? -2.511 2.205 -1.384 1.00 94.69 97 THR A N 1
ATOM 720 C CA . THR A 1 97 ? -1.508 3.224 -1.693 1.00 94.69 97 THR A CA 1
ATOM 721 C C . THR A 1 97 ? -1.867 3.948 -2.975 1.00 94.69 97 THR A C 1
ATOM 723 O O . THR A 1 97 ? -2.750 3.527 -3.713 1.00 94.69 97 THR A O 1
ATOM 726 N N . PHE A 1 98 ? -1.188 5.051 -3.256 1.00 90.50 98 PHE A N 1
ATOM 727 C CA . PHE A 1 98 ? -1.307 5.706 -4.544 1.00 90.50 98 PHE A CA 1
ATOM 728 C C . PHE A 1 98 ? -0.406 5.020 -5.577 1.00 90.50 98 PHE A C 1
ATOM 730 O O . PHE A 1 98 ? -0.890 4.455 -6.551 1.00 90.50 98 PHE A O 1
ATOM 737 N N . SER A 1 99 ? 0.904 5.021 -5.324 1.00 90.31 99 SER A N 1
ATOM 738 C CA . SER A 1 99 ? 1.922 4.450 -6.213 1.00 90.31 99 SER A CA 1
ATOM 739 C C . SER A 1 99 ? 3.215 4.058 -5.483 1.00 90.31 99 SER A C 1
ATOM 741 O O . SER A 1 99 ? 4.280 3.990 -6.095 1.00 90.31 99 SER A O 1
ATOM 743 N N . SER A 1 100 ? 3.149 3.838 -4.165 1.00 91.81 100 SER A N 1
ATOM 744 C CA . SER A 1 100 ? 4.335 3.583 -3.339 1.00 91.81 100 SER A CA 1
ATOM 745 C C . SER A 1 100 ? 5.009 2.250 -3.679 1.00 91.81 100 SER A C 1
ATOM 747 O O . SER A 1 100 ? 4.337 1.269 -4.006 1.00 91.81 100 SER A O 1
ATOM 749 N N . ASN A 1 101 ? 6.330 2.170 -3.507 1.00 91.44 101 ASN A N 1
ATOM 750 C CA . ASN A 1 101 ? 7.058 0.899 -3.577 1.00 91.44 101 ASN A CA 1
ATOM 751 C C . ASN A 1 101 ? 6.585 -0.096 -2.506 1.00 91.44 101 ASN A C 1
ATOM 753 O O . ASN A 1 101 ? 6.614 -1.298 -2.752 1.00 91.44 101 ASN A O 1
ATOM 757 N N . ALA A 1 102 ? 6.055 0.373 -1.372 1.00 94.69 102 ALA A N 1
ATOM 758 C CA . ALA A 1 102 ? 5.452 -0.500 -0.367 1.00 94.69 102 ALA A CA 1
ATOM 759 C C . ALA A 1 102 ? 4.258 -1.301 -0.918 1.00 94.69 102 ALA A C 1
ATOM 761 O O . ALA A 1 102 ? 4.097 -2.470 -0.572 1.00 94.69 102 ALA A O 1
ATOM 762 N N . GLY A 1 103 ? 3.459 -0.717 -1.823 1.00 94.81 103 GLY A N 1
ATOM 763 C CA . GLY A 1 103 ? 2.393 -1.446 -2.518 1.00 94.81 103 GLY A CA 1
ATOM 764 C C . GLY A 1 103 ? 2.949 -2.509 -3.462 1.00 94.81 103 GLY A C 1
ATOM 765 O O . GLY A 1 103 ? 2.451 -3.627 -3.507 1.00 94.81 103 GLY A O 1
ATOM 766 N N . PHE A 1 104 ? 4.050 -2.220 -4.151 1.00 92.31 104 PHE A N 1
ATOM 767 C CA . PHE A 1 104 ? 4.714 -3.223 -4.977 1.00 92.31 104 PHE A CA 1
ATOM 768 C C . PHE A 1 104 ? 5.286 -4.382 -4.137 1.00 92.31 104 PHE A C 1
ATOM 770 O O . PHE A 1 104 ? 5.039 -5.551 -4.440 1.00 92.31 104 PHE A O 1
ATOM 777 N N . THR A 1 105 ? 5.953 -4.073 -3.020 1.00 93.44 105 THR A N 1
ATOM 778 C CA . THR A 1 105 ? 6.419 -5.057 -2.029 1.00 93.44 105 THR A CA 1
ATOM 779 C C . THR A 1 105 ? 5.270 -5.922 -1.505 1.00 93.44 105 THR A C 1
ATOM 781 O O . THR A 1 105 ? 5.420 -7.139 -1.396 1.00 93.44 105 THR A O 1
ATOM 784 N N . ALA A 1 106 ? 4.104 -5.326 -1.245 1.00 94.31 106 ALA A N 1
ATOM 785 C CA . ALA A 1 106 ? 2.900 -6.038 -0.824 1.00 94.31 106 ALA A CA 1
ATOM 786 C C . ALA A 1 106 ? 2.444 -7.091 -1.826 1.00 94.31 106 ALA A C 1
ATOM 788 O O . ALA A 1 106 ? 2.260 -8.248 -1.443 1.00 94.31 106 ALA A O 1
ATOM 789 N N . MET A 1 107 ? 2.396 -6.759 -3.115 1.00 91.44 107 MET A N 1
ATOM 790 C CA . MET A 1 107 ? 2.070 -7.758 -4.135 1.00 91.44 107 MET A CA 1
ATOM 791 C C . MET A 1 107 ? 3.093 -8.899 -4.182 1.00 91.44 107 MET A C 1
ATOM 793 O O . MET A 1 107 ? 2.713 -10.064 -4.296 1.00 91.44 107 MET A O 1
ATOM 797 N N . LEU A 1 108 ? 4.393 -8.597 -4.056 1.00 89.94 108 LEU A N 1
ATOM 798 C CA . LEU A 1 108 ? 5.440 -9.628 -4.032 1.00 89.94 108 LEU A CA 1
ATOM 799 C C . LEU A 1 108 ? 5.327 -10.554 -2.816 1.00 89.94 108 LEU A C 1
ATOM 801 O O . LEU A 1 108 ? 5.714 -11.724 -2.894 1.00 89.94 108 LEU A O 1
ATOM 805 N N . GLN A 1 109 ? 4.782 -10.061 -1.704 1.00 90.19 109 GLN A N 1
ATOM 806 C CA . GLN A 1 109 ? 4.482 -10.850 -0.508 1.00 90.19 109 GLN A CA 1
ATOM 807 C C . GLN A 1 109 ? 3.133 -11.582 -0.600 1.00 90.19 109 GLN A C 1
ATOM 809 O O . GLN A 1 109 ? 2.904 -12.538 0.142 1.00 90.19 109 GLN A O 1
ATOM 814 N N . GLY A 1 110 ? 2.287 -11.228 -1.570 1.00 88.69 110 GLY A N 1
ATOM 815 C CA . GLY A 1 110 ? 0.933 -11.757 -1.715 1.00 88.69 110 GLY A CA 1
ATOM 816 C C . GLY A 1 110 ? -0.080 -11.088 -0.786 1.00 88.69 110 GLY A C 1
ATOM 817 O O . GLY A 1 110 ? -1.132 -11.669 -0.534 1.00 88.69 110 GLY A O 1
ATOM 818 N N . THR A 1 111 ? 0.231 -9.900 -0.269 1.00 92.50 111 THR A N 1
ATOM 819 C CA . THR A 1 111 ? -0.723 -9.060 0.455 1.00 92.50 111 THR A CA 1
ATOM 820 C C . THR A 1 111 ? -1.584 -8.309 -0.569 1.00 92.50 111 THR A C 1
ATOM 822 O O . THR A 1 111 ? -1.016 -7.672 -1.459 1.00 92.50 111 THR A O 1
ATOM 825 N N . PRO A 1 112 ? -2.926 -8.358 -0.473 1.00 93.00 112 PRO A N 1
ATOM 826 C CA . PRO A 1 112 ? -3.843 -7.586 -1.312 1.00 93.00 112 PRO A CA 1
ATOM 827 C C . PRO A 1 112 ? -3.468 -6.108 -1.423 1.00 93.00 112 PRO A C 1
ATOM 829 O O . PRO A 1 112 ? -3.188 -5.464 -0.410 1.00 93.00 112 PRO A O 1
ATOM 832 N N . VAL A 1 113 ? -3.511 -5.550 -2.637 1.00 94.88 113 VAL A N 1
ATOM 833 C CA . VAL A 1 113 ? -3.172 -4.142 -2.894 1.00 94.88 113 VAL A CA 1
ATOM 834 C C . VAL A 1 113 ? -4.299 -3.440 -3.629 1.00 94.88 113 VAL A C 1
ATOM 836 O O . VAL A 1 113 ? -4.852 -3.961 -4.593 1.00 94.88 113 VAL A O 1
ATOM 839 N N . THR A 1 114 ? -4.633 -2.232 -3.185 1.00 93.94 114 THR A N 1
ATOM 840 C CA . THR A 1 114 ? -5.477 -1.295 -3.931 1.00 93.94 114 THR A CA 1
ATOM 841 C C . THR A 1 114 ? -4.680 -0.037 -4.235 1.00 93.94 114 THR A C 1
ATOM 843 O O . THR A 1 114 ? -4.190 0.628 -3.319 1.00 93.94 114 THR A O 1
ATOM 846 N N . THR A 1 115 ? -4.562 0.292 -5.519 1.00 92.25 115 THR A N 1
ATOM 847 C CA . THR A 1 115 ? -3.943 1.538 -5.978 1.00 92.25 115 THR A CA 1
ATOM 848 C C . THR A 1 115 ? -5.010 2.601 -6.198 1.00 92.25 115 THR A C 1
ATOM 850 O O . THR A 1 115 ? -5.986 2.352 -6.898 1.00 92.25 115 THR A O 1
ATOM 853 N N . LEU A 1 116 ? -4.835 3.783 -5.611 1.00 88.88 116 LEU A N 1
ATOM 854 C CA . LEU A 1 116 ? -5.783 4.899 -5.730 1.00 88.88 116 LEU A CA 1
ATOM 855 C C . LEU A 1 116 ? -5.537 5.776 -6.967 1.00 88.88 116 LEU A C 1
ATOM 857 O O . LEU A 1 116 ? -6.388 6.593 -7.304 1.00 88.88 116 LEU A O 1
ATOM 861 N N . GLY A 1 117 ? -4.401 5.602 -7.644 1.00 81.69 117 GLY A N 1
ATOM 862 C CA . GLY A 1 117 ? -4.101 6.240 -8.923 1.00 81.69 117 GLY A CA 1
ATOM 863 C C . GLY A 1 117 ? -3.372 5.297 -9.873 1.00 81.69 117 GLY A C 1
ATOM 864 O O . GLY A 1 117 ? -3.396 4.083 -9.681 1.00 81.69 117 GLY A O 1
ATOM 865 N N . SER A 1 118 ? -2.716 5.863 -10.886 1.00 81.44 118 SER A N 1
ATOM 866 C CA . SER A 1 118 ? -1.978 5.119 -11.914 1.00 81.44 118 SER A CA 1
ATOM 867 C C . SER A 1 118 ? -0.572 4.765 -11.429 1.00 81.44 118 SER A C 1
ATOM 869 O O . SER A 1 118 ? 0.409 5.440 -11.744 1.00 81.44 118 SER A O 1
ATOM 871 N N . ALA A 1 119 ? -0.466 3.724 -10.607 1.00 85.69 119 ALA A N 1
ATOM 872 C CA . ALA A 1 119 ? 0.818 3.111 -10.318 1.00 85.69 119 ALA A CA 1
ATOM 873 C C . ALA A 1 119 ? 1.239 2.235 -11.500 1.00 85.69 119 ALA A C 1
ATOM 875 O O . ALA A 1 119 ? 0.415 1.588 -12.137 1.00 85.69 119 ALA A O 1
ATOM 876 N N . ARG A 1 120 ? 2.551 2.092 -11.691 1.00 83.75 120 ARG A N 1
ATOM 877 C CA . ARG A 1 120 ? 3.164 1.174 -12.668 1.00 83.75 120 ARG A CA 1
ATOM 878 C C . ARG A 1 120 ? 2.673 -0.280 -12.592 1.00 83.75 120 ARG A C 1
ATOM 880 O O . ARG A 1 120 ? 2.889 -1.062 -13.508 1.00 83.75 120 ARG A O 1
ATOM 887 N N . TYR A 1 121 ? 2.056 -0.650 -11.475 1.00 87.19 121 TYR A N 1
ATOM 888 C CA . TYR A 1 121 ? 1.556 -1.982 -11.177 1.00 87.19 121 TYR A CA 1
ATOM 889 C C . TYR A 1 121 ? 0.040 -2.037 -10.928 1.00 87.19 121 TYR A C 1
ATOM 891 O O . TYR A 1 121 ? -0.453 -3.064 -10.467 1.00 87.19 121 TYR A O 1
ATOM 899 N N . SER A 1 122 ? -0.709 -0.968 -11.211 1.00 88.38 122 SER A N 1
ATOM 900 C CA . SER A 1 122 ? -2.154 -0.904 -10.947 1.00 88.38 122 SER A CA 1
ATOM 901 C C . SER A 1 122 ? -2.929 -2.030 -11.633 1.00 88.38 122 SER A C 1
ATOM 903 O O . SER A 1 122 ? -3.662 -2.754 -10.965 1.00 88.38 122 SER A O 1
ATOM 905 N N . ALA A 1 123 ? -2.684 -2.269 -12.926 1.00 87.38 123 ALA A N 1
ATOM 906 C CA . ALA A 1 123 ? -3.337 -3.353 -13.667 1.00 87.38 123 ALA A CA 1
ATOM 907 C C . ALA A 1 123 ? -3.062 -4.739 -13.057 1.00 87.38 123 ALA A C 1
ATOM 909 O O . ALA A 1 123 ? -3.945 -5.595 -12.980 1.00 87.38 123 ALA A O 1
ATOM 910 N N . LEU A 1 124 ? -1.835 -4.957 -12.581 1.00 86.94 124 LEU A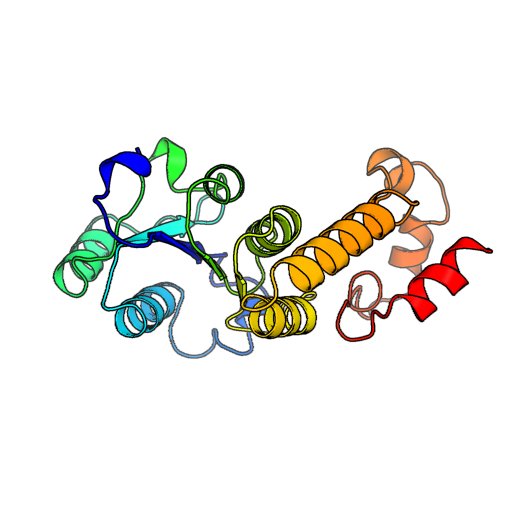 N 1
ATOM 911 C CA . LEU A 1 124 ? -1.452 -6.195 -11.915 1.00 86.94 124 LEU A CA 1
ATOM 912 C C . LEU A 1 124 ? -2.121 -6.329 -10.541 1.00 86.94 124 LEU A C 1
ATOM 914 O O . LEU A 1 124 ? -2.593 -7.415 -10.210 1.00 86.94 124 LEU A O 1
ATOM 918 N N . ALA A 1 125 ? -2.192 -5.248 -9.760 1.00 90.19 125 ALA A N 1
ATOM 919 C CA . ALA A 1 125 ? -2.888 -5.230 -8.475 1.00 90.19 125 ALA A CA 1
ATOM 920 C C . ALA A 1 125 ? -4.379 -5.575 -8.643 1.00 90.19 125 ALA A C 1
ATOM 922 O O . ALA A 1 125 ? -4.899 -6.432 -7.924 1.00 90.19 125 ALA A O 1
ATOM 923 N N . ASP A 1 126 ? -5.039 -4.991 -9.646 1.00 88.69 126 ASP A N 1
ATOM 924 C CA . ASP A 1 126 ? -6.430 -5.301 -9.985 1.00 88.69 126 ASP A CA 1
ATOM 925 C C . ASP A 1 126 ? -6.595 -6.764 -10.410 1.00 88.69 126 ASP A C 1
ATOM 927 O O . ASP A 1 126 ? -7.491 -7.464 -9.928 1.00 88.69 126 ASP A O 1
ATOM 931 N N . HIS A 1 127 ? -5.694 -7.272 -11.254 1.00 86.25 127 HIS A N 1
ATOM 932 C CA . HIS A 1 127 ? -5.721 -8.671 -11.666 1.00 86.25 127 HIS A CA 1
ATOM 933 C C . HIS A 1 127 ? -5.551 -9.628 -10.474 1.00 86.25 127 HIS A C 1
ATOM 935 O O . HIS A 1 127 ? -6.341 -10.565 -10.320 1.00 86.25 127 HIS A O 1
ATOM 941 N N . LEU A 1 128 ? -4.585 -9.372 -9.585 1.00 85.44 128 LEU A N 1
ATOM 942 C CA . LEU A 1 128 ? -4.363 -10.171 -8.375 1.00 85.44 128 LEU A CA 1
ATOM 943 C C . LEU A 1 128 ? -5.605 -10.181 -7.478 1.00 85.44 128 LEU A C 1
ATOM 945 O O . LEU A 1 128 ? -6.015 -11.259 -7.047 1.00 85.44 128 LEU A O 1
ATOM 949 N N . ARG A 1 129 ? -6.270 -9.031 -7.297 1.00 83.81 129 ARG A N 1
ATOM 950 C CA . ARG A 1 129 ? -7.545 -8.930 -6.570 1.00 83.81 129 ARG A CA 1
ATOM 951 C C . ARG A 1 129 ? -8.642 -9.812 -7.165 1.00 83.81 129 ARG A C 1
ATOM 953 O O . ARG A 1 129 ? -9.356 -10.486 -6.426 1.00 83.81 129 ARG A O 1
ATOM 960 N N . THR A 1 130 ? -8.786 -9.854 -8.492 1.00 83.62 130 THR A N 1
ATOM 961 C CA . THR A 1 130 ? -9.779 -10.749 -9.129 1.00 83.62 130 THR A CA 1
ATOM 962 C C . THR A 1 130 ? -9.462 -12.230 -8.909 1.00 83.62 130 THR A C 1
ATOM 964 O O . THR A 1 130 ? -10.367 -13.064 -8.849 1.00 83.62 130 THR A O 1
ATOM 967 N N . CYS A 1 131 ? -8.180 -12.552 -8.731 1.00 80.44 131 CYS A N 1
ATOM 968 C CA . CYS A 1 131 ? -7.683 -13.899 -8.495 1.00 80.44 131 CYS A CA 1
ATOM 969 C C . CYS A 1 131 ? -7.609 -14.293 -7.011 1.00 80.44 131 CYS A C 1
ATOM 971 O O . CYS A 1 131 ? -7.362 -15.464 -6.738 1.00 80.44 131 CYS A O 1
ATOM 973 N N . GLU A 1 132 ? -7.857 -13.394 -6.049 1.00 74.50 132 GLU A N 1
ATOM 974 C CA . GLU A 1 132 ? -7.761 -13.684 -4.603 1.00 74.50 132 GLU A CA 1
ATOM 975 C C . GLU A 1 132 ? -8.610 -14.885 -4.173 1.00 74.50 132 GLU A C 1
ATOM 977 O O . GLU A 1 132 ? -8.182 -15.705 -3.360 1.00 74.50 132 GLU A O 1
ATOM 982 N N . ARG A 1 133 ? -9.795 -15.045 -4.775 1.00 75.25 133 ARG A N 1
ATOM 983 C CA . ARG A 1 133 ? -10.690 -16.186 -4.511 1.00 75.25 133 ARG A CA 1
ATOM 984 C C . ARG A 1 133 ? -10.111 -17.520 -4.994 1.00 75.25 133 ARG A C 1
ATOM 986 O O . ARG A 1 133 ? -10.514 -18.574 -4.513 1.00 75.25 133 ARG A O 1
ATOM 993 N N . ASN A 1 134 ? -9.159 -17.482 -5.924 1.00 83.44 134 ASN A N 1
ATOM 994 C CA . ASN A 1 134 ? -8.421 -18.630 -6.428 1.00 83.44 134 ASN A CA 1
ATOM 995 C C . ASN A 1 134 ? -6.966 -18.565 -5.940 1.00 83.44 134 ASN A C 1
ATOM 997 O O . ASN A 1 134 ? -6.045 -18.175 -6.663 1.00 83.44 134 ASN A O 1
ATOM 1001 N N . GLY A 1 135 ? -6.745 -19.004 -4.698 1.00 83.56 135 GLY A N 1
ATOM 1002 C CA . GLY A 1 135 ? -5.423 -18.967 -4.068 1.00 83.56 135 GLY A CA 1
ATOM 1003 C C . GLY A 1 135 ? -4.315 -19.681 -4.860 1.00 83.56 135 GLY A C 1
ATOM 1004 O O . GLY A 1 135 ? -3.147 -19.324 -4.721 1.00 83.56 135 GLY A O 1
ATOM 1005 N N . ALA A 1 136 ? -4.644 -20.658 -5.715 1.00 85.50 136 ALA A N 1
ATOM 1006 C CA . ALA A 1 136 ? -3.666 -21.305 -6.592 1.00 85.50 136 ALA A CA 1
ATOM 1007 C C . ALA A 1 136 ? -3.208 -20.377 -7.730 1.00 85.50 136 ALA A C 1
ATOM 1009 O O . ALA A 1 136 ? -2.003 -20.252 -7.957 1.00 85.50 136 ALA A O 1
ATOM 1010 N N . ALA A 1 137 ? -4.144 -19.688 -8.392 1.00 82.31 137 ALA A N 1
ATOM 1011 C CA . ALA A 1 137 ? -3.833 -18.688 -9.414 1.00 82.31 137 ALA A CA 1
ATOM 1012 C C . ALA A 1 137 ? -3.022 -17.525 -8.824 1.00 82.31 137 ALA A C 1
ATOM 1014 O O . ALA A 1 137 ? -1.987 -17.153 -9.375 1.00 82.31 137 ALA A O 1
ATOM 1015 N N . HIS A 1 138 ? -3.421 -17.033 -7.647 1.00 83.31 138 HIS A N 1
ATOM 1016 C CA . HIS A 1 138 ? -2.705 -15.971 -6.941 1.00 83.31 138 HIS A CA 1
ATOM 1017 C C . HIS A 1 138 ? -1.239 -16.349 -6.649 1.00 83.31 138 HIS A C 1
ATOM 1019 O O . HIS A 1 138 ? -0.312 -15.607 -6.984 1.00 83.31 138 HIS A O 1
ATOM 1025 N N . ARG A 1 139 ? -0.999 -17.558 -6.112 1.00 86.12 139 ARG A N 1
ATOM 1026 C CA . ARG A 1 139 ? 0.363 -18.076 -5.882 1.00 86.12 139 ARG A CA 1
ATOM 1027 C C . ARG A 1 139 ? 1.163 -18.238 -7.175 1.00 86.12 139 ARG A C 1
ATOM 1029 O O . ARG A 1 139 ? 2.363 -17.973 -7.173 1.00 86.12 139 ARG A O 1
ATOM 1036 N N . ALA A 1 140 ? 0.526 -18.673 -8.263 1.00 86.25 140 ALA A N 1
ATOM 1037 C CA . ALA A 1 140 ? 1.191 -18.842 -9.552 1.00 86.25 140 ALA A CA 1
ATOM 1038 C C . ALA A 1 140 ? 1.660 -17.500 -10.134 1.00 86.25 140 ALA A C 1
AT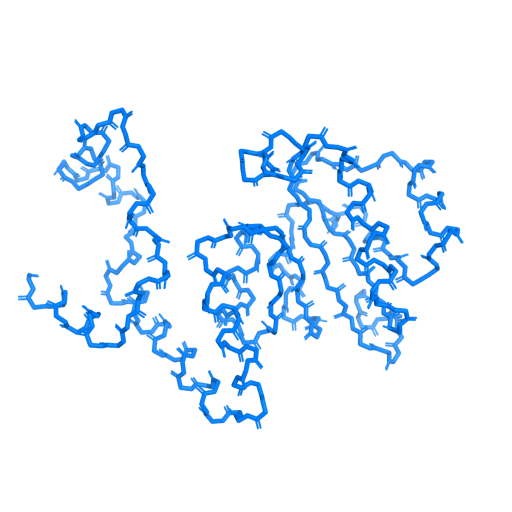OM 1040 O O . ALA A 1 140 ? 2.817 -17.397 -10.538 1.00 86.25 140 ALA A O 1
ATOM 1041 N N . ILE A 1 141 ? 0.812 -16.466 -10.113 1.00 83.94 141 ILE A N 1
ATOM 1042 C CA . ILE A 1 141 ? 1.180 -15.120 -10.581 1.00 83.94 141 ILE A CA 1
ATOM 1043 C C . ILE A 1 141 ? 2.334 -14.571 -9.739 1.00 83.94 141 ILE A C 1
ATOM 1045 O O . ILE A 1 141 ? 3.345 -14.153 -10.296 1.00 83.94 141 ILE A O 1
ATOM 1049 N N . ARG A 1 142 ? 2.242 -14.657 -8.406 1.00 85.75 142 ARG A N 1
ATOM 1050 C CA . ARG A 1 142 ? 3.314 -14.217 -7.502 1.00 85.75 142 ARG A CA 1
ATOM 1051 C C . ARG A 1 142 ? 4.641 -14.921 -7.788 1.00 85.75 142 ARG A C 1
ATOM 1053 O O . ARG A 1 142 ? 5.675 -14.266 -7.873 1.00 85.75 142 ARG A O 1
ATOM 1060 N N . ARG A 1 143 ? 4.625 -16.245 -7.972 1.00 86.62 143 ARG A N 1
ATOM 1061 C CA . ARG A 1 143 ? 5.824 -17.012 -8.346 1.00 86.62 143 ARG A CA 1
ATOM 1062 C C . ARG A 1 143 ? 6.399 -16.530 -9.677 1.00 86.62 143 ARG A C 1
ATOM 1064 O O . ARG A 1 143 ? 7.610 -16.378 -9.780 1.00 86.62 143 ARG A O 1
ATOM 1071 N N . ASN A 1 144 ? 5.552 -16.285 -10.674 1.00 84.44 144 ASN A N 1
ATOM 1072 C CA . ASN A 1 144 ? 5.991 -15.826 -11.990 1.00 84.44 144 ASN A CA 1
ATOM 1073 C C . ASN A 1 144 ? 6.581 -14.409 -11.934 1.00 84.44 144 ASN A C 1
ATOM 1075 O O . ASN A 1 144 ? 7.588 -14.159 -12.585 1.00 84.44 144 ASN A O 1
ATOM 1079 N N . LEU A 1 145 ? 6.008 -13.511 -11.127 1.00 84.06 145 LEU A N 1
ATOM 1080 C CA . LEU A 1 145 ? 6.572 -12.183 -10.876 1.00 84.06 145 LEU A CA 1
ATOM 1081 C C . LEU A 1 145 ? 7.946 -12.293 -10.223 1.00 84.06 145 LEU A C 1
ATO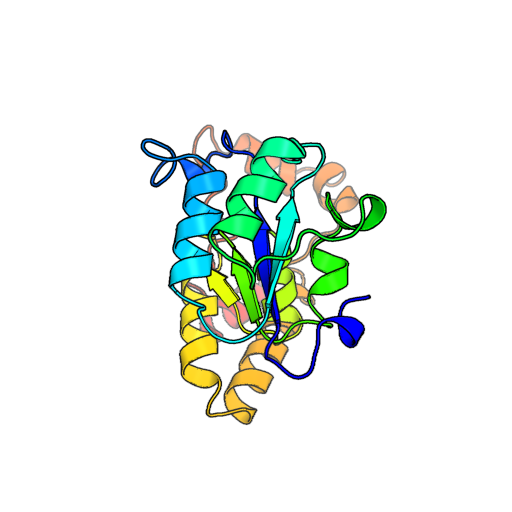M 1083 O O . LEU A 1 145 ? 8.906 -11.729 -10.732 1.00 84.06 145 LEU A O 1
ATOM 1087 N N . LEU A 1 146 ? 8.064 -13.058 -9.134 1.00 84.19 146 LEU A N 1
ATOM 1088 C CA . LEU A 1 146 ? 9.349 -13.268 -8.463 1.00 84.19 146 LEU A CA 1
ATOM 1089 C C . LEU A 1 146 ? 10.390 -13.853 -9.421 1.00 84.19 146 LEU A C 1
ATOM 1091 O O . LEU A 1 146 ? 11.511 -13.360 -9.453 1.00 84.19 146 LEU A O 1
ATOM 1095 N N . ALA A 1 147 ? 10.001 -14.835 -10.240 1.00 77.88 147 ALA A N 1
ATOM 1096 C CA . ALA A 1 147 ? 10.865 -15.402 -11.268 1.00 77.88 147 ALA A CA 1
ATOM 1097 C C . ALA A 1 147 ? 11.279 -14.355 -12.315 1.00 77.88 147 ALA A C 1
ATOM 1099 O O . ALA A 1 147 ? 12.443 -14.308 -12.698 1.00 77.88 147 ALA A O 1
ATOM 1100 N N . PHE A 1 148 ? 10.363 -13.501 -12.770 1.00 78.44 148 PHE A N 1
ATOM 1101 C CA . PHE A 1 148 ? 10.674 -12.418 -13.702 1.00 78.44 148 PHE A CA 1
ATOM 1102 C C . PHE A 1 148 ? 11.693 -11.438 -13.101 1.00 78.44 148 PHE A C 1
ATOM 1104 O O . PHE A 1 148 ? 12.722 -11.160 -13.714 1.00 78.44 148 PHE A O 1
ATOM 1111 N N . PHE A 1 149 ? 11.469 -10.989 -11.864 1.00 77.75 149 PHE A N 1
ATOM 1112 C CA . PHE A 1 149 ? 12.384 -10.084 -11.166 1.00 77.75 149 PHE A CA 1
ATOM 1113 C C . PHE A 1 149 ? 13.752 -10.709 -10.890 1.00 77.75 149 PHE A C 1
ATOM 1115 O O . PHE A 1 149 ? 14.766 -10.023 -11.019 1.00 77.75 149 PHE A O 1
ATOM 1122 N N . SER A 1 150 ? 13.799 -12.003 -10.556 1.00 72.81 150 SER A N 1
ATOM 1123 C CA . SER A 1 150 ? 15.053 -12.712 -10.287 1.00 72.81 150 SER A CA 1
ATOM 1124 C C . SER A 1 150 ? 15.846 -13.066 -11.548 1.00 72.81 150 SER A C 1
ATOM 1126 O O . SER A 1 150 ? 17.042 -13.315 -11.445 1.00 72.81 150 SER A O 1
ATOM 1128 N N . ASN A 1 151 ? 15.218 -13.095 -12.729 1.00 71.38 151 ASN A N 1
ATOM 1129 C CA . ASN A 1 151 ? 15.868 -13.446 -13.999 1.00 71.38 151 ASN A CA 1
ATOM 1130 C C . ASN A 1 151 ? 16.306 -12.205 -14.796 1.00 71.38 151 ASN A C 1
ATOM 1132 O O . ASN A 1 151 ? 15.967 -12.042 -15.962 1.00 71.38 151 ASN A O 1
ATOM 1136 N N . GLY A 1 152 ? 17.078 -11.318 -14.162 1.00 60.47 152 GLY A N 1
ATOM 1137 C CA . GLY A 1 152 ? 17.795 -10.237 -14.856 1.00 60.47 152 GLY A CA 1
ATOM 1138 C C . GLY A 1 152 ? 17.018 -8.934 -15.056 1.00 60.47 152 GLY A C 1
ATOM 1139 O O . GLY A 1 152 ? 17.599 -7.949 -15.511 1.00 60.47 152 GLY A O 1
ATOM 1140 N N . TYR A 1 153 ? 15.742 -8.881 -14.666 1.00 66.81 153 TYR A N 1
ATOM 1141 C CA . TYR A 1 153 ? 15.002 -7.621 -14.664 1.00 66.81 153 TYR A CA 1
ATOM 1142 C C . TYR A 1 153 ? 15.490 -6.680 -13.549 1.00 66.81 153 TYR A C 1
ATOM 1144 O O . TYR A 1 153 ? 15.715 -5.490 -13.784 1.00 66.81 153 TYR A O 1
ATOM 1152 N N . LEU A 1 154 ? 15.721 -7.209 -12.339 1.00 66.94 154 LEU A N 1
ATOM 1153 C CA . LEU A 1 154 ? 16.406 -6.458 -11.289 1.00 66.94 154 LEU A CA 1
ATOM 1154 C C . LEU A 1 154 ? 17.902 -6.420 -11.598 1.00 66.94 154 LEU A C 1
ATOM 1156 O O . LEU A 1 154 ? 18.600 -7.430 -11.517 1.00 66.94 154 LEU A O 1
ATOM 1160 N N . ASN A 1 155 ? 18.387 -5.237 -11.958 1.00 63.91 155 ASN A N 1
ATOM 1161 C CA . ASN A 1 155 ? 19.808 -4.985 -12.122 1.00 63.91 155 ASN A CA 1
ATOM 1162 C C . ASN A 1 155 ? 20.369 -4.411 -10.824 1.00 63.91 155 ASN A C 1
ATOM 1164 O O . ASN A 1 155 ? 19.738 -3.572 -10.181 1.00 63.91 155 ASN A O 1
ATOM 1168 N N . ASP A 1 156 ? 21.565 -4.859 -10.455 1.00 66.88 156 ASP A N 1
ATOM 1169 C CA . ASP A 1 156 ? 22.299 -4.262 -9.347 1.00 66.88 156 ASP A CA 1
ATOM 1170 C C . ASP A 1 156 ? 22.542 -2.769 -9.627 1.00 66.88 156 ASP A C 1
ATOM 1172 O O . ASP A 1 156 ? 22.926 -2.386 -10.737 1.00 66.88 156 ASP A O 1
ATOM 1176 N N . LEU A 1 157 ? 22.298 -1.918 -8.627 1.00 66.25 157 LEU A N 1
ATOM 1177 C CA . LEU A 1 157 ? 22.428 -0.471 -8.789 1.00 66.25 157 LEU A CA 1
ATOM 1178 C C . LEU A 1 157 ? 23.867 -0.082 -9.144 1.00 66.25 157 LEU A C 1
ATOM 1180 O O . LEU A 1 157 ? 24.062 0.767 -10.011 1.00 66.25 157 LEU A O 1
ATOM 1184 N N . ASN A 1 158 ? 24.875 -0.730 -8.548 1.00 68.88 158 ASN A N 1
ATOM 1185 C CA . ASN A 1 158 ? 26.259 -0.470 -8.930 1.00 68.88 158 ASN A CA 1
ATOM 1186 C C . ASN A 1 158 ? 26.487 -0.891 -10.377 1.00 68.88 158 ASN A C 1
ATOM 1188 O O . ASN A 1 158 ? 27.096 -0.134 -11.122 1.00 68.88 158 ASN A O 1
ATOM 1192 N N . ARG A 1 159 ? 25.954 -2.033 -10.822 1.00 65.62 159 ARG A N 1
ATOM 1193 C CA . ARG A 1 159 ? 26.040 -2.451 -12.230 1.00 65.62 159 ARG A CA 1
ATOM 1194 C C . ARG A 1 159 ? 25.412 -1.424 -13.177 1.00 65.62 159 ARG A C 1
ATOM 1196 O O . ARG A 1 159 ? 26.029 -1.099 -14.186 1.00 65.62 159 ARG A O 1
ATOM 1203 N N . LEU A 1 160 ? 24.239 -0.880 -12.847 1.00 66.19 160 LEU A N 1
ATOM 1204 C CA . LEU A 1 160 ? 23.599 0.184 -13.633 1.00 66.19 160 LEU A CA 1
ATOM 1205 C C . LEU A 1 160 ? 24.473 1.444 -13.711 1.00 66.19 160 LEU A C 1
ATOM 1207 O O . LEU A 1 160 ? 24.605 2.030 -14.781 1.00 66.19 160 LEU A O 1
ATOM 1211 N N . LEU A 1 161 ? 25.087 1.844 -12.598 1.00 66.38 161 LEU A N 1
ATOM 1212 C CA . LEU A 1 161 ? 25.887 3.067 -12.511 1.00 66.38 161 LEU A CA 1
ATOM 1213 C C . LEU A 1 161 ? 27.311 2.924 -13.073 1.00 66.38 161 LEU A C 1
ATOM 1215 O O . LEU A 1 161 ? 27.896 3.919 -13.491 1.00 66.38 161 LEU A O 1
ATOM 1219 N N . THR A 1 162 ? 27.877 1.715 -13.074 1.00 64.50 162 THR A N 1
ATOM 1220 C CA . THR A 1 162 ? 29.296 1.472 -13.398 1.00 64.50 162 THR A CA 1
ATOM 1221 C C . THR A 1 162 ? 29.526 0.820 -14.753 1.00 64.50 162 THR A C 1
ATOM 1223 O O . THR A 1 162 ? 30.623 0.953 -15.289 1.00 64.50 162 THR A O 1
ATOM 1226 N N . VAL A 1 163 ? 28.528 0.143 -15.334 1.00 62.84 163 VAL A N 1
ATOM 1227 C CA . VAL A 1 163 ? 28.635 -0.444 -16.676 1.00 62.84 163 VAL A CA 1
ATOM 1228 C C . VAL A 1 163 ? 28.144 0.576 -17.710 1.00 62.84 163 VAL A C 1
ATOM 1230 O O . VAL A 1 163 ? 26.945 0.880 -17.750 1.00 62.84 163 VAL A O 1
ATOM 1233 N N . PRO A 1 164 ? 2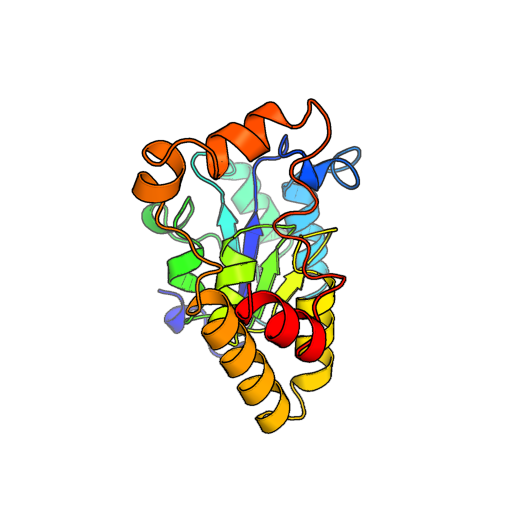9.032 1.115 -18.569 1.00 54.62 164 PRO A N 1
ATOM 1234 C CA . PRO A 1 164 ? 28.641 2.053 -19.613 1.00 54.62 164 PRO A CA 1
ATOM 1235 C C . PRO A 1 164 ? 27.622 1.416 -20.564 1.00 54.62 164 PRO A C 1
ATOM 1237 O O . PRO A 1 164 ? 27.820 0.298 -21.033 1.00 54.62 164 PRO A O 1
ATOM 1240 N N . GLY A 1 165 ? 26.539 2.134 -20.867 1.00 50.56 165 GLY A N 1
ATOM 1241 C CA . GLY A 1 165 ? 25.607 1.756 -21.934 1.00 50.56 165 GLY A CA 1
ATOM 1242 C C . GLY A 1 165 ? 24.296 1.095 -21.503 1.00 50.56 165 GLY A C 1
ATOM 1243 O O . GLY A 1 165 ? 23.415 0.975 -22.342 1.00 50.56 165 GLY A O 1
ATOM 1244 N N . HIS A 1 166 ? 24.099 0.727 -20.231 1.00 53.00 166 HIS A N 1
ATOM 1245 C CA . HIS A 1 166 ? 22.798 0.200 -19.781 1.00 53.00 166 HIS A CA 1
ATOM 1246 C C . HIS A 1 166 ? 21.909 1.296 -19.181 1.00 53.00 166 HIS A C 1
ATOM 1248 O O . HIS A 1 166 ? 20.871 1.631 -19.741 1.00 53.00 166 HIS A O 1
ATOM 1254 N N . PHE A 1 167 ? 22.332 1.923 -18.081 1.00 52.91 167 PHE A N 1
ATOM 1255 C CA . PHE A 1 167 ? 21.589 3.029 -17.462 1.00 52.91 167 PHE A CA 1
ATOM 1256 C C . PHE A 1 167 ? 21.918 4.372 -18.114 1.00 52.91 167 PHE A C 1
ATOM 1258 O O . PHE A 1 167 ? 21.028 5.161 -18.410 1.00 52.91 167 PHE A O 1
ATOM 1265 N N . THR A 1 168 ? 23.196 4.607 -18.419 1.00 52.28 168 THR A N 1
ATOM 1266 C CA . THR A 1 168 ? 23.671 5.819 -19.102 1.00 52.28 168 THR A CA 1
ATOM 1267 C C . THR A 1 168 ? 23.107 5.950 -20.513 1.00 52.28 168 THR A C 1
ATOM 1269 O O . THR A 1 168 ? 22.789 7.062 -20.912 1.00 52.28 168 THR A O 1
ATOM 1272 N N . ALA A 1 169 ? 22.906 4.849 -21.250 1.00 52.69 169 ALA A N 1
ATOM 1273 C CA . ALA A 1 169 ? 22.228 4.913 -22.548 1.00 52.69 169 ALA A CA 1
ATOM 1274 C C . ALA A 1 169 ? 20.719 5.147 -22.415 1.00 52.69 169 ALA A C 1
ATOM 1276 O O . ALA A 1 169 ? 20.157 5.791 -23.289 1.00 52.69 169 ALA A O 1
ATOM 1277 N N . CYS A 1 170 ? 20.073 4.667 -21.344 1.00 49.16 170 CYS A N 1
ATOM 1278 C CA . CYS A 1 170 ? 18.663 4.964 -21.066 1.00 49.16 170 CYS A CA 1
ATOM 1279 C C . CYS A 1 170 ? 18.464 6.434 -20.667 1.00 49.16 170 CYS A C 1
ATOM 1281 O O . CYS A 1 170 ? 17.563 7.082 -21.181 1.00 49.16 170 CYS A O 1
ATOM 1283 N N . LEU A 1 171 ? 19.340 6.983 -19.820 1.00 51.91 171 LEU A N 1
ATOM 1284 C CA . LEU A 1 171 ? 19.332 8.405 -19.455 1.00 51.91 171 LEU A CA 1
ATOM 1285 C C . LEU A 1 171 ? 19.700 9.319 -20.632 1.00 51.91 171 LEU A C 1
ATOM 1287 O O . LEU A 1 171 ? 19.180 10.425 -20.733 1.00 51.91 171 LEU A O 1
ATOM 1291 N N . ALA A 1 172 ? 20.585 8.866 -21.524 1.00 52.38 172 ALA A N 1
ATOM 1292 C CA . ALA A 1 172 ? 20.970 9.605 -22.726 1.00 52.38 172 ALA A CA 1
ATOM 1293 C C . ALA A 1 172 ? 19.934 9.514 -23.860 1.00 52.38 172 ALA A C 1
ATOM 1295 O O . ALA A 1 172 ? 20.072 10.236 -24.844 1.00 52.38 172 ALA A O 1
ATOM 1296 N N . ARG A 1 173 ? 18.932 8.626 -23.750 1.00 48.53 173 ARG A N 1
ATOM 1297 C CA . ARG A 1 173 ? 17.952 8.346 -24.808 1.00 48.53 173 ARG A CA 1
ATOM 1298 C C . ARG A 1 173 ? 16.631 9.099 -24.734 1.00 48.53 173 ARG A C 1
ATOM 1300 O O . ARG A 1 173 ? 15.828 8.799 -25.598 1.00 48.53 173 ARG A O 1
ATOM 1307 N N . ASP A 1 174 ? 16.409 10.034 -23.808 1.00 43.78 174 ASP A N 1
ATOM 1308 C CA . ASP A 1 174 ? 15.643 11.264 -24.098 1.00 43.78 174 ASP A CA 1
ATOM 1309 C C . ASP A 1 174 ? 15.215 12.032 -22.842 1.00 43.78 174 ASP A C 1
ATOM 1311 O O . ASP A 1 174 ? 14.930 11.472 -21.783 1.00 43.78 174 ASP A O 1
ATOM 1315 N N . GLY A 1 175 ? 15.001 13.337 -23.038 1.00 46.12 175 GLY A N 1
ATOM 1316 C CA . GLY A 1 175 ? 14.059 14.151 -22.267 1.00 46.12 175 GLY A CA 1
ATOM 1317 C C . GLY A 1 175 ? 12.589 13.723 -22.427 1.00 46.12 175 GLY A C 1
ATOM 1318 O O . GLY A 1 175 ? 11.701 14.559 -22.303 1.00 46.12 175 GLY A O 1
ATOM 1319 N N . ASP A 1 176 ? 12.333 12.437 -22.657 1.00 41.78 176 ASP A N 1
ATOM 1320 C CA . ASP A 1 176 ? 11.025 11.811 -22.733 1.00 41.78 176 ASP A CA 1
ATOM 1321 C C . ASP A 1 176 ? 11.063 10.517 -21.908 1.00 41.78 176 ASP A C 1
ATOM 1323 O O . ASP A 1 176 ? 11.576 9.475 -22.302 1.00 41.78 176 ASP A O 1
ATOM 1327 N N . ARG A 1 177 ? 10.523 10.647 -20.695 1.00 44.59 177 ARG A N 1
ATOM 1328 C CA . ARG A 1 177 ? 9.843 9.607 -19.915 1.00 44.59 177 ARG A CA 1
ATOM 1329 C C . ARG A 1 177 ? 10.518 8.229 -19.844 1.00 44.59 177 ARG A C 1
ATOM 1331 O O . ARG A 1 177 ? 10.267 7.322 -20.632 1.00 44.59 177 ARG A O 1
ATOM 1338 N N . MET A 1 178 ? 11.149 8.004 -18.691 1.00 44.03 178 MET A N 1
ATOM 1339 C CA . MET A 1 178 ? 11.419 6.700 -18.052 1.00 44.03 178 MET A CA 1
ATOM 1340 C C . MET A 1 178 ? 10.176 5.782 -17.868 1.00 44.03 178 MET A C 1
ATOM 1342 O O . MET A 1 178 ? 10.265 4.766 -17.176 1.00 44.03 178 MET A O 1
ATOM 1346 N N . ASP A 1 179 ? 9.022 6.111 -18.457 1.00 44.88 179 ASP A N 1
ATOM 1347 C CA . ASP A 1 179 ? 7.735 5.439 -18.248 1.00 44.88 179 ASP A CA 1
ATOM 1348 C C . ASP A 1 179 ? 7.743 3.985 -18.753 1.00 44.88 179 ASP A C 1
ATOM 1350 O O . ASP A 1 179 ? 7.099 3.126 -18.160 1.00 44.88 179 ASP A O 1
ATOM 1354 N N . GLY A 1 180 ? 8.528 3.661 -19.787 1.00 39.91 180 GLY A N 1
ATOM 1355 C CA . GLY A 1 180 ? 8.482 2.340 -20.428 1.00 39.91 180 GLY A CA 1
ATOM 1356 C C . GLY A 1 180 ? 9.258 1.215 -19.735 1.00 39.91 180 GLY A C 1
ATOM 1357 O O . GLY A 1 180 ? 8.976 0.047 -19.987 1.00 39.91 180 GLY A O 1
ATOM 1358 N N . TYR A 1 181 ? 10.238 1.513 -18.872 1.00 45.44 181 TYR A N 1
ATOM 1359 C CA . TYR A 1 181 ? 11.108 0.446 -18.347 1.00 45.44 181 TYR A CA 1
ATOM 1360 C C . TYR A 1 181 ? 10.422 -0.395 -17.264 1.00 45.44 181 TYR A C 1
ATOM 1362 O O . TYR A 1 181 ? 10.832 -1.524 -17.010 1.00 45.44 181 TYR A O 1
ATOM 1370 N N . CYS A 1 182 ? 9.369 0.138 -16.638 1.00 51.22 182 CYS A N 1
ATOM 1371 C CA . CYS A 1 182 ? 8.688 -0.467 -15.494 1.00 51.22 182 CYS A CA 1
ATOM 1372 C C . CYS A 1 182 ? 7.162 -0.433 -15.594 1.00 51.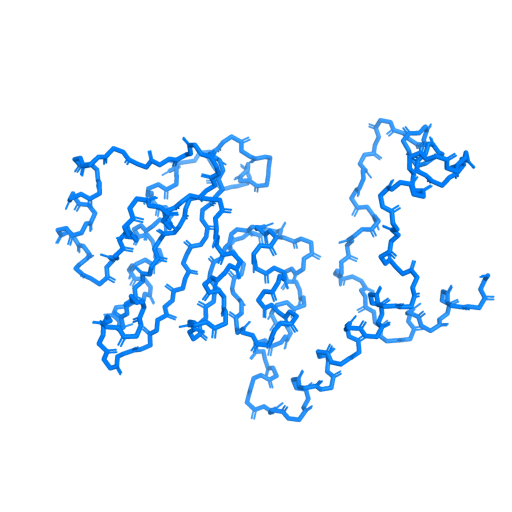22 182 CYS A C 1
ATOM 1374 O O . CYS A 1 182 ? 6.501 -0.422 -14.561 1.00 51.22 182 CYS A O 1
ATOM 1376 N N . ASP A 1 183 ? 6.603 -0.384 -16.799 1.00 53.16 183 ASP A N 1
ATOM 1377 C CA . ASP A 1 183 ? 5.159 -0.448 -17.002 1.00 53.16 183 ASP A CA 1
ATOM 1378 C C . ASP A 1 183 ? 4.687 -1.914 -17.076 1.00 53.16 183 ASP A C 1
ATOM 1380 O O . ASP A 1 183 ? 4.940 -2.621 -18.056 1.00 53.16 183 ASP A O 1
ATOM 1384 N N . PHE A 1 184 ? 4.013 -2.390 -16.022 1.00 56.44 184 PHE A N 1
ATOM 1385 C CA . PHE A 1 184 ? 3.434 -3.736 -15.991 1.00 56.44 184 PHE A CA 1
ATOM 1386 C C . PHE A 1 184 ? 2.059 -3.813 -16.662 1.00 56.44 184 PHE A C 1
ATOM 1388 O O . PHE A 1 184 ? 1.517 -4.913 -16.768 1.00 56.44 184 PHE A O 1
ATOM 1395 N N . GLU A 1 185 ? 1.490 -2.704 -17.149 1.00 53.97 185 GLU A N 1
ATOM 1396 C CA . GLU A 1 185 ? 0.173 -2.695 -17.800 1.00 53.97 185 GLU A CA 1
ATOM 1397 C C . GLU A 1 185 ? 0.142 -3.555 -19.070 1.00 53.97 185 GLU A C 1
ATOM 1399 O O . GLU A 1 185 ? -0.903 -4.087 -19.441 1.00 53.97 185 GLU A O 1
ATOM 1404 N N . ARG A 1 186 ? 1.298 -3.749 -19.717 1.00 50.62 186 ARG A N 1
ATOM 1405 C CA . ARG A 1 186 ? 1.454 -4.597 -20.913 1.00 50.62 186 ARG A CA 1
ATOM 1406 C C . ARG A 1 186 ? 2.129 -5.941 -20.634 1.00 50.62 186 ARG A C 1
ATOM 1408 O O . ARG A 1 186 ? 2.424 -6.685 -21.572 1.00 50.62 186 ARG A O 1
ATOM 1415 N N . TRP A 1 187 ? 2.417 -6.258 -19.372 1.00 59.31 187 TRP A N 1
ATOM 1416 C CA . TRP A 1 187 ? 3.157 -7.468 -19.028 1.00 59.31 187 TRP A CA 1
ATOM 1417 C C . TRP A 1 187 ? 2.298 -8.723 -19.223 1.00 59.31 187 TRP A C 1
ATOM 1419 O O . TRP A 1 187 ? 1.177 -8.824 -18.727 1.00 59.31 187 TRP A O 1
ATOM 1429 N N . THR A 1 188 ? 2.856 -9.720 -19.913 1.00 57.31 188 THR A N 1
ATOM 1430 C CA . THR A 1 188 ? 2.284 -11.068 -20.018 1.00 57.31 188 THR A CA 1
ATOM 1431 C C . THR A 1 188 ? 3.383 -12.116 -19.827 1.00 57.31 188 THR A C 1
ATOM 1433 O O . THR A 1 188 ? 4.541 -11.850 -20.167 1.00 57.31 188 THR A O 1
ATOM 1436 N N . PRO A 1 189 ? 3.056 -13.339 -19.362 1.00 50.31 189 PRO A N 1
ATOM 1437 C CA . PRO A 1 189 ? 4.035 -14.425 -19.278 1.00 50.31 189 PRO A CA 1
ATOM 1438 C C . PRO A 1 189 ? 4.745 -14.722 -20.612 1.00 50.31 189 PRO A C 1
ATOM 1440 O O . PRO A 1 189 ? 5.932 -15.035 -20.616 1.00 50.31 189 PRO A O 1
ATOM 1443 N N . GLY A 1 190 ? 4.043 -14.584 -21.745 1.00 58.75 190 GLY A N 1
ATOM 1444 C CA . GLY A 1 190 ? 4.616 -14.786 -23.081 1.00 58.75 190 GLY A CA 1
ATOM 1445 C C . GLY A 1 190 ? 5.613 -13.696 -23.489 1.00 58.75 190 GLY A C 1
ATOM 1446 O O . GLY A 1 190 ? 6.663 -14.008 -24.046 1.00 58.75 190 GLY A O 1
ATOM 1447 N N . ALA A 1 191 ? 5.332 -12.432 -23.157 1.00 57.94 191 ALA A N 1
ATOM 1448 C CA . ALA A 1 191 ? 6.243 -11.317 -23.428 1.00 57.94 191 ALA A CA 1
ATOM 1449 C C . ALA A 1 191 ? 7.544 -11.417 -22.611 1.00 57.94 191 ALA A C 1
ATOM 1451 O O . ALA A 1 191 ? 8.619 -11.130 -23.132 1.00 57.94 191 ALA A O 1
ATOM 1452 N N . ALA A 1 192 ? 7.460 -11.884 -21.361 1.00 51.38 192 ALA A N 1
ATOM 1453 C CA . ALA A 1 192 ? 8.628 -12.105 -20.509 1.00 51.38 192 ALA A CA 1
ATOM 1454 C C . ALA A 1 192 ? 9.558 -13.208 -21.049 1.00 51.38 192 ALA A C 1
ATOM 1456 O O . ALA A 1 192 ? 10.774 -13.041 -21.054 1.00 51.38 192 ALA A O 1
ATOM 1457 N N . ALA A 1 193 ? 8.997 -14.318 -21.542 1.00 48.91 193 ALA A N 1
ATOM 1458 C CA . ALA A 1 193 ? 9.786 -15.416 -22.104 1.00 48.91 193 ALA A CA 1
ATOM 1459 C C . ALA A 1 193 ? 10.579 -14.992 -23.354 1.00 48.91 193 ALA A C 1
ATOM 1461 O O . ALA A 1 193 ? 11.716 -15.416 -23.533 1.00 48.91 193 ALA A O 1
ATOM 1462 N N . ALA A 1 194 ? 10.014 -14.113 -24.188 1.00 51.12 194 ALA A N 1
ATOM 1463 C CA . ALA A 1 194 ? 10.676 -13.610 -25.392 1.00 51.12 194 ALA A CA 1
ATOM 1464 C C . ALA A 1 194 ? 11.890 -12.702 -25.098 1.00 51.12 194 ALA A C 1
ATOM 1466 O O . ALA A 1 194 ? 12.802 -12.627 -25.915 1.00 51.12 194 ALA A O 1
ATOM 1467 N N . GLN A 1 195 ? 11.924 -12.032 -23.940 1.00 46.88 195 GLN A N 1
ATOM 1468 C CA . GLN A 1 195 ? 13.017 -11.126 -23.555 1.00 46.88 195 GLN A CA 1
ATOM 1469 C C . GLN A 1 195 ? 14.242 -11.845 -22.969 1.00 46.88 195 GLN A C 1
ATOM 1471 O O . GLN A 1 195 ? 15.329 -11.281 -22.972 1.00 46.88 195 GLN A O 1
ATOM 1476 N N . LEU A 1 196 ? 14.092 -13.085 -22.493 1.00 38.16 196 LEU A N 1
ATOM 1477 C CA . LEU A 1 196 ? 15.180 -13.877 -21.896 1.00 38.16 196 LEU A CA 1
ATOM 1478 C C . LEU A 1 196 ? 16.089 -14.568 -22.930 1.00 38.16 196 LEU A C 1
ATOM 1480 O O . LEU A 1 196 ? 17.062 -15.216 -22.553 1.00 38.16 196 LEU A O 1
ATOM 1484 N N . HIS A 1 197 ? 15.765 -14.457 -24.219 1.00 38.16 197 HIS A N 1
ATOM 1485 C CA . HIS A 1 197 ? 16.510 -15.064 -25.327 1.00 38.16 197 HIS A CA 1
ATOM 1486 C C . HIS A 1 197 ? 17.362 -14.056 -26.121 1.00 38.16 197 HIS A C 1
ATOM 1488 O O . HIS A 1 197 ? 17.738 -14.349 -27.257 1.00 38.16 197 HIS A O 1
ATOM 1494 N N . VAL A 1 198 ? 17.655 -12.887 -25.539 1.00 37.72 198 VAL A N 1
ATOM 1495 C CA . VAL A 1 198 ? 18.528 -11.849 -26.116 1.00 37.72 198 VAL A CA 1
ATOM 1496 C C . VAL A 1 198 ? 19.854 -11.797 -25.372 1.00 37.72 198 VAL A C 1
ATOM 1498 O O . VAL A 1 198 ? 19.820 -11.798 -24.121 1.00 37.72 198 VAL A O 1
#

Secondary structure (DSSP, 8-state):
-GGGS-SS-EEEEE---TT-GGGHHHHHHHHHHHHHHHHHHH--SSEEEEEB-TT-PPPHHHHHHHHHH-TTEEPPPHHHHBS-HHHHGGGSSEEEESS-HHHHHHHHHT--EEESS--TTHHHHHHHHHHTT-HHHHHHHHHHHHHHIIIIIS--HHHHHHSTTTHHHHHTT-SS-GGGGG-GGG--HHHHHHHTT-